Protein AF-A0A9L0IRK6-F1 (afdb_monomer_lite)

Secondary structure (DSSP, 8-state):
-PPP--EEEEEESBTTTBSTT-PPPHHHHHHHHHHHTTSEEEEE-SS-HHHHHHHH-TTHHHH-SEEESGGGTEEEETTEEEEE--HHHHH-HHHHHHHHHHHHHHHHH---S---S-SEEE-SS-EEE-SS-TT--HHHHHHHHHHHHHH-HHHHHHHHHHHHTTTS-EEEEEETTTEEEEEETT-SGGGGGGGTTTTT-SEEEEE-S--S-------PPS-------PPPHHHHHHHHHHHHHHHHTT--HHHHHS---B-HHHHHHHHHTT-----PPP-

Sequence (283 aa):
MAAPGPALCLFDVDGTLTPPRQKITKEMDDFLQKLRQKIKIGVVGGSDFEKVQEQLGNDVVEKYDYVFPENGLVAYKDGKLVCKQSIQGHLGEALIQDLINYCLSYISKIKLPKKRGTFIEFRNGMLNVSPIGRSCSQEERIEFHELDKKENIRQKFVADLQREFAGKGLTFSIGGQISFDVFPEGWDKRYCLRHVEKDGYKTIYFFGDKTMPSFPQPRRPAAAASEKAGASGSQRLSAERDLKAAARLNLPRHFQNTKAALSFQIMQHFFSTNVKKETLPLK

Organism: Equus asinus (NCBI:txid9793)

Foldseek 3Di:
DDDADAEEEEEEQDPFQDDHLAAGDPVSLVLLQVLCVPHAYEYFYLADPVSVCRHDNVCRLCSHQWYAYNLNCFIHGNSDTDHHAFQCNVLPPVVVVVLVVLLVVLLVPDDDPAADAQQWDGDRFWIKGFSRHPPDDPVVLVVQQVVCVVVVSAVVVVVVVCVVCPPSQWDWADDDRTIIIIGGHPSHNNVNVVVCVPVGHPKYWYTDDPPDDPDPDDDDDDDDDDDDDDDDPVLVVVLVVQLVVCVVSVPPVSRSPRSGTDIPVRVCVVVVVVDPPPDDDDD

InterPro domains:
  IPR005002 Phosphomannomutase [PF03332] (28-213)
  IPR005002 Phosphomannomutase [PTHR10466] (1-214)
  IPR005002 Phosphomannomutase [cd02585] (8-213)
  IPR006379 HAD-superfamily hydrolase, subfamily IIB [TIGR01484] (9-209)
  IPR023214 HAD superfamily [G3DSA:3.40.50.1000] (8-211)
  IPR036412 HAD-like superfamily [SSF56784] (8-214)
  IPR043169 Phosphomannomutase, cap domain [G3DSA:3.30.1240.20] (86-187)

Structure (mmCIF, N/CA/C/O backbone):
data_AF-A0A9L0IRK6-F1
#
_entry.id   AF-A0A9L0IRK6-F1
#
loop_
_atom_site.group_PDB
_atom_site.id
_atom_site.type_symbol
_atom_site.label_atom_id
_atom_site.label_alt_id
_atom_site.label_comp_id
_atom_site.label_asym_id
_atom_site.label_entity_id
_atom_site.label_seq_id
_atom_site.pdbx_PDB_ins_code
_atom_site.Cartn_x
_atom_site.Cartn_y
_atom_site.Cartn_z
_atom_site.occupancy
_atom_site.B_iso_or_equiv
_atom_site.auth_seq_id
_atom_site.auth_comp_id
_atom_site.auth_asym_id
_atom_site.auth_atom_id
_atom_site.pdbx_PDB_model_num
ATOM 1 N N . MET A 1 1 ? -32.644 12.130 24.324 1.00 44.62 1 MET A N 1
ATOM 2 C CA . MET A 1 1 ? -31.884 11.743 23.113 1.00 44.62 1 MET A CA 1
ATOM 3 C C . MET A 1 1 ? -31.204 10.416 23.402 1.00 44.62 1 MET A C 1
ATOM 5 O O . MET A 1 1 ? -30.622 10.305 24.472 1.00 44.62 1 MET A O 1
ATOM 9 N N . ALA A 1 2 ? -31.319 9.413 22.528 1.00 44.62 2 ALA A N 1
ATOM 10 C CA . ALA A 1 2 ? -30.627 8.136 22.724 1.00 44.62 2 ALA A CA 1
ATOM 11 C C . ALA A 1 2 ? -29.109 8.366 22.806 1.00 44.62 2 ALA A C 1
ATOM 13 O O . ALA A 1 2 ? -28.577 9.190 22.056 1.00 44.62 2 ALA A O 1
ATOM 14 N N . ALA A 1 3 ? -28.425 7.665 23.714 1.00 52.94 3 ALA A N 1
ATOM 15 C CA . ALA A 1 3 ? -26.970 7.701 23.779 1.00 52.94 3 ALA A CA 1
ATOM 16 C C . ALA A 1 3 ? -26.396 7.325 22.397 1.00 52.94 3 ALA A C 1
ATOM 18 O O . ALA A 1 3 ? -26.904 6.387 21.766 1.00 52.94 3 ALA A O 1
ATOM 19 N N . PRO A 1 4 ? -25.391 8.058 21.882 1.00 62.53 4 PRO A N 1
ATOM 20 C CA . PRO A 1 4 ? -24.734 7.668 20.643 1.00 62.53 4 PRO A CA 1
ATOM 21 C C . PRO A 1 4 ? -24.206 6.237 20.809 1.00 62.53 4 PRO A C 1
ATOM 23 O O . PRO A 1 4 ? -23.626 5.906 21.840 1.00 62.53 4 PRO A O 1
ATOM 26 N N . GLY A 1 5 ? -24.494 5.364 19.839 1.00 75.19 5 GLY A N 1
ATOM 27 C CA . GLY A 1 5 ? -24.075 3.963 19.925 1.00 75.19 5 GLY A CA 1
ATOM 28 C C . GLY A 1 5 ? -22.559 3.789 19.788 1.00 75.19 5 GLY A C 1
ATOM 29 O O . GLY A 1 5 ? -21.852 4.776 19.579 1.00 75.19 5 GLY A O 1
ATOM 30 N N . PRO A 1 6 ? -22.063 2.542 19.880 1.00 88.25 6 PRO A N 1
ATOM 31 C CA . PRO A 1 6 ? -20.634 2.244 19.839 1.00 88.25 6 PRO A CA 1
ATOM 32 C C . PRO A 1 6 ? -19.956 2.872 18.621 1.00 88.25 6 PRO A C 1
ATOM 34 O O . PRO A 1 6 ? -20.504 2.836 17.517 1.00 88.25 6 PRO A O 1
ATOM 37 N N . ALA A 1 7 ? -18.768 3.437 18.816 1.00 89.75 7 ALA A N 1
ATOM 38 C CA . ALA A 1 7 ? -18.012 4.089 17.757 1.00 89.75 7 ALA A CA 1
ATOM 39 C C . ALA A 1 7 ? -16.532 3.689 17.788 1.00 89.75 7 ALA A C 1
ATOM 41 O O . ALA A 1 7 ? -16.022 3.233 18.815 1.00 89.75 7 ALA A O 1
ATOM 42 N N . LEU A 1 8 ? -15.868 3.873 16.650 1.00 91.62 8 LEU A N 1
ATOM 43 C CA . LEU A 1 8 ? -14.453 3.583 16.429 1.00 91.62 8 LEU A CA 1
ATOM 44 C C . LEU A 1 8 ? -13.784 4.790 15.767 1.00 91.62 8 LEU A C 1
ATOM 46 O O . LEU A 1 8 ? -14.335 5.357 14.825 1.00 91.62 8 LEU A O 1
ATOM 50 N N . CYS A 1 9 ? -12.588 5.153 16.222 1.00 92.94 9 CYS A N 1
ATOM 51 C CA . CYS A 1 9 ? -11.716 6.097 15.525 1.00 92.94 9 CYS A CA 1
ATOM 52 C C . CYS A 1 9 ? -10.553 5.351 14.866 1.00 92.94 9 CYS A C 1
ATOM 54 O O . CYS A 1 9 ? -9.760 4.720 15.557 1.00 92.94 9 CYS A O 1
ATOM 56 N N . LEU A 1 10 ? -10.435 5.454 13.545 1.00 95.44 10 LEU A N 1
ATOM 57 C CA . LEU A 1 10 ? -9.298 4.977 12.767 1.00 95.44 10 LEU A CA 1
ATOM 58 C C . LEU A 1 10 ? -8.401 6.150 12.377 1.00 95.44 10 LEU A C 1
ATOM 60 O O . LEU A 1 10 ? -8.879 7.162 11.864 1.00 95.44 10 LEU A O 1
ATOM 64 N N . PHE A 1 11 ? -7.102 5.999 12.595 1.00 93.94 11 PHE A N 1
ATOM 65 C CA . PHE A 1 11 ? -6.103 7.016 12.291 1.00 93.94 11 PHE A CA 1
ATOM 66 C C . PHE A 1 11 ? -5.127 6.497 11.239 1.00 93.94 11 PHE A C 1
ATOM 68 O O . PHE A 1 11 ? -4.606 5.388 11.358 1.00 93.94 11 PHE A O 1
ATOM 75 N N . ASP A 1 12 ? -4.855 7.308 10.223 1.00 90.25 12 ASP A N 1
ATOM 76 C CA . ASP A 1 12 ? -3.638 7.155 9.432 1.00 90.25 12 ASP A CA 1
ATOM 77 C C . ASP A 1 12 ? -2.402 7.385 10.316 1.00 90.25 12 ASP A C 1
ATOM 79 O O . ASP A 1 12 ? -2.497 8.049 11.347 1.00 90.25 12 ASP A O 1
ATOM 83 N N . VAL A 1 13 ? -1.243 6.849 9.935 1.00 89.50 13 VAL A N 1
ATOM 84 C CA . VAL A 1 13 ? -0.022 6.946 10.756 1.00 89.50 13 VAL A CA 1
ATOM 85 C C . VAL A 1 13 ? 0.803 8.169 10.353 1.00 89.50 13 VAL A C 1
ATOM 87 O O . VAL A 1 13 ? 0.785 9.196 11.039 1.00 89.50 13 VAL A O 1
ATOM 90 N N . ASP A 1 14 ? 1.488 8.074 9.212 1.00 83.62 14 ASP A N 1
ATOM 91 C CA . ASP A 1 14 ? 2.352 9.124 8.672 1.00 83.62 14 ASP A CA 1
ATOM 92 C C . ASP A 1 14 ? 1.561 10.397 8.352 1.00 83.62 14 ASP A C 1
ATOM 94 O O . ASP A 1 14 ? 0.515 10.356 7.710 1.00 83.62 14 ASP A O 1
ATOM 98 N N . GLY A 1 15 ? 2.072 11.549 8.784 1.00 79.56 15 GLY A N 1
ATOM 99 C CA . GLY A 1 15 ? 1.457 12.859 8.551 1.00 79.56 15 GLY A CA 1
ATOM 100 C C . GLY A 1 15 ? 0.210 13.137 9.396 1.00 79.56 15 GLY A C 1
ATOM 101 O O . GLY A 1 15 ? -0.267 14.270 9.412 1.00 79.56 15 GLY A O 1
ATOM 102 N N . THR A 1 16 ? -0.304 12.136 10.118 1.00 85.62 16 THR A N 1
ATOM 103 C CA . THR A 1 16 ? -1.526 12.247 10.926 1.00 85.62 16 THR A CA 1
ATOM 104 C C . THR A 1 16 ? -1.232 12.112 12.414 1.00 85.62 16 THR A C 1
ATOM 106 O O . THR A 1 16 ? -1.510 13.043 13.171 1.00 85.62 16 THR A O 1
ATOM 109 N N . LEU A 1 17 ? -0.650 10.985 12.839 1.00 86.38 17 LEU A N 1
ATOM 110 C CA . LEU A 1 17 ? -0.202 10.778 14.222 1.00 86.38 17 LEU A CA 1
ATOM 111 C C . LEU A 1 17 ? 1.251 11.206 14.429 1.00 86.38 17 LEU A C 1
ATOM 113 O O . LEU A 1 17 ? 1.624 11.628 15.524 1.00 86.38 17 LEU A O 1
ATOM 117 N N . THR A 1 18 ? 2.071 11.093 13.386 1.00 82.62 18 THR A N 1
ATOM 118 C CA . THR A 1 18 ? 3.502 11.398 13.427 1.00 82.62 18 THR A CA 1
ATOM 119 C C . THR A 1 18 ? 3.900 12.287 12.250 1.00 82.62 18 THR A C 1
ATOM 121 O O . THR A 1 18 ? 3.260 12.246 11.195 1.00 82.62 18 THR A O 1
ATOM 124 N N . PRO A 1 19 ? 4.972 13.091 12.364 1.00 82.38 19 PRO A N 1
ATOM 125 C CA . PRO A 1 19 ? 5.633 13.616 11.178 1.00 82.38 19 PRO A CA 1
ATOM 126 C C . PRO A 1 19 ? 6.096 12.452 10.280 1.00 82.38 19 PRO A C 1
ATOM 128 O O . PRO A 1 19 ? 6.455 11.396 10.809 1.00 82.38 19 PRO A O 1
ATOM 131 N N . PRO A 1 20 ? 6.136 12.619 8.944 1.00 76.62 20 PRO A N 1
ATOM 132 C CA . PRO A 1 20 ? 6.492 11.535 8.033 1.00 76.62 20 PRO A CA 1
ATOM 133 C C . PRO A 1 20 ? 7.795 10.827 8.428 1.00 76.62 20 PRO A C 1
ATOM 135 O O . PRO A 1 20 ? 8.844 11.468 8.528 1.00 76.62 20 PRO A O 1
ATOM 138 N N . ARG A 1 21 ? 7.726 9.502 8.614 1.00 74.19 21 ARG A N 1
ATOM 139 C CA . ARG A 1 21 ? 8.838 8.617 9.018 1.00 74.19 21 ARG A CA 1
ATOM 140 C C . ARG A 1 21 ? 9.482 8.953 10.367 1.00 74.19 21 ARG A C 1
ATOM 142 O O . ARG A 1 21 ? 10.633 8.594 10.601 1.00 74.19 21 ARG A O 1
ATOM 149 N N . GLN A 1 22 ? 8.771 9.650 11.247 1.00 84.31 22 GLN A N 1
ATOM 150 C CA . GLN A 1 22 ? 9.231 9.928 12.607 1.00 84.31 22 GLN A CA 1
ATOM 151 C C . GLN A 1 22 ? 8.383 9.191 13.641 1.00 84.31 22 GLN A C 1
ATOM 153 O O . GLN A 1 22 ? 7.291 8.695 13.346 1.00 84.31 22 GLN A O 1
ATOM 158 N N . LYS A 1 23 ? 8.917 9.126 14.863 1.00 92.25 23 LYS A N 1
ATOM 159 C CA . LYS A 1 23 ? 8.252 8.536 16.022 1.00 92.25 23 LYS A CA 1
ATOM 160 C C . LYS A 1 23 ? 7.174 9.469 16.574 1.00 92.25 23 LYS A C 1
ATOM 162 O O . LYS A 1 23 ? 7.310 10.692 16.527 1.00 92.25 23 LYS A O 1
ATOM 167 N N . ILE A 1 24 ? 6.115 8.882 17.117 1.00 93.44 24 ILE A N 1
ATOM 168 C CA . ILE A 1 24 ? 5.051 9.580 17.832 1.00 93.44 24 ILE A CA 1
ATOM 169 C C . ILE A 1 24 ? 5.615 10.335 19.035 1.00 93.44 24 ILE A C 1
ATOM 171 O O . ILE A 1 24 ? 6.511 9.861 19.739 1.00 93.44 24 ILE A O 1
ATOM 175 N N . THR A 1 25 ? 5.089 11.534 19.275 1.00 91.31 25 THR A N 1
ATOM 176 C CA . THR A 1 25 ? 5.444 12.313 20.460 1.00 91.31 25 THR A CA 1
ATOM 177 C C . THR A 1 25 ? 4.738 11.749 21.690 1.00 91.31 25 THR A C 1
ATOM 179 O O . THR A 1 25 ? 3.628 11.223 21.600 1.00 91.31 25 THR A O 1
ATOM 182 N N . LYS A 1 26 ? 5.350 11.908 22.869 1.00 92.88 26 LYS A N 1
ATOM 183 C CA . LYS A 1 26 ? 4.735 11.477 24.133 1.00 92.88 26 LYS A CA 1
ATOM 184 C C . LYS A 1 26 ? 3.367 12.133 24.358 1.00 92.88 26 LYS A C 1
ATOM 186 O O . LYS A 1 26 ? 2.439 11.477 24.807 1.00 92.88 26 LYS A O 1
ATOM 191 N N . GLU A 1 27 ? 3.234 13.412 24.012 1.00 90.75 27 GLU A N 1
ATOM 192 C CA . GLU A 1 27 ? 1.973 14.149 24.132 1.00 90.75 27 GLU A CA 1
ATOM 193 C C . GLU A 1 27 ? 0.851 13.519 23.292 1.00 90.75 27 GLU A C 1
ATOM 195 O O . GLU A 1 27 ? -0.264 13.349 23.785 1.00 90.75 27 GLU A O 1
ATOM 200 N N . MET A 1 28 ? 1.148 13.138 22.043 1.00 89.44 28 MET A N 1
ATOM 201 C CA . MET A 1 28 ? 0.176 12.495 21.159 1.00 89.44 28 MET A CA 1
ATOM 202 C C . MET A 1 28 ? -0.190 11.089 21.651 1.00 89.44 28 MET A C 1
ATOM 204 O O . MET A 1 28 ? -1.367 10.732 21.665 1.00 89.44 28 MET A O 1
ATOM 208 N N . ASP A 1 29 ? 0.796 10.310 22.098 1.00 92.06 29 ASP A N 1
ATOM 209 C CA . ASP A 1 29 ? 0.571 8.975 22.662 1.00 92.06 29 ASP A CA 1
ATOM 210 C C . ASP A 1 29 ? -0.310 9.041 23.923 1.00 92.06 29 ASP A C 1
ATOM 212 O O . ASP A 1 29 ? -1.364 8.405 23.979 1.00 92.06 29 ASP A O 1
ATOM 216 N N . ASP A 1 30 ? 0.041 9.905 24.886 1.00 90.75 30 ASP A N 1
ATOM 217 C CA . ASP A 1 30 ? -0.741 10.141 26.108 1.00 90.75 30 ASP A CA 1
ATOM 218 C C . ASP A 1 30 ? -2.184 10.571 25.776 1.00 90.75 30 ASP A C 1
ATOM 220 O O . ASP A 1 30 ? -3.140 10.186 26.458 1.00 90.75 30 ASP A O 1
ATOM 224 N N . PHE A 1 31 ? -2.357 11.388 24.731 1.00 90.81 31 PHE A N 1
ATOM 225 C CA . PHE A 1 31 ? -3.669 11.818 24.263 1.00 90.81 31 PHE A CA 1
ATOM 226 C C . PHE A 1 31 ? -4.501 10.647 23.721 1.00 90.81 31 PHE A C 1
ATOM 228 O O . PHE A 1 31 ? -5.655 10.477 24.125 1.00 90.81 31 PHE A O 1
ATOM 235 N N . LEU A 1 32 ? -3.927 9.822 22.841 1.00 91.38 32 LEU A N 1
ATOM 236 C CA . LEU A 1 32 ? -4.615 8.669 22.255 1.00 91.38 32 LEU A CA 1
ATOM 237 C C . LEU A 1 32 ? -4.992 7.639 23.324 1.00 91.38 32 LEU A C 1
ATOM 239 O O . LEU A 1 32 ? -6.116 7.139 23.311 1.00 91.38 32 LEU A O 1
ATOM 243 N N . GLN A 1 33 ? -4.126 7.399 24.314 1.00 95.81 33 GLN A N 1
ATOM 244 C CA . GLN A 1 33 ? -4.451 6.507 25.432 1.00 95.81 33 GLN A CA 1
ATOM 245 C C . GLN A 1 33 ? -5.605 7.042 26.292 1.00 95.81 33 GLN A C 1
ATOM 247 O O . GLN A 1 33 ? -6.472 6.274 26.712 1.00 95.81 33 GLN A O 1
ATOM 252 N N . LYS A 1 34 ? -5.691 8.362 26.507 1.00 89.94 34 LYS A N 1
ATOM 253 C CA . LYS A 1 34 ? -6.853 8.987 27.169 1.00 89.94 34 LYS A CA 1
ATOM 254 C C . LYS A 1 34 ? -8.123 8.897 26.321 1.00 89.94 34 LYS A C 1
ATOM 256 O O . LYS A 1 34 ? -9.206 8.705 26.874 1.00 89.94 34 LYS A O 1
ATOM 261 N N . LEU A 1 35 ? -8.010 9.037 24.999 1.00 88.38 35 LEU A N 1
ATOM 262 C CA . LEU A 1 35 ? -9.133 8.892 24.070 1.00 88.38 35 LEU A CA 1
ATOM 263 C C . LEU A 1 35 ? -9.679 7.458 24.081 1.00 88.38 35 LEU A C 1
ATOM 265 O O . LEU A 1 35 ? -10.897 7.275 24.145 1.00 88.38 35 LEU A O 1
ATOM 269 N N . ARG A 1 36 ? -8.789 6.459 24.114 1.00 93.44 36 ARG A N 1
ATOM 270 C CA . ARG A 1 36 ? -9.131 5.030 24.149 1.00 93.44 36 ARG A CA 1
ATOM 271 C C . ARG A 1 36 ? -10.051 4.639 25.308 1.00 93.44 36 ARG A C 1
ATOM 273 O O . ARG A 1 36 ? -10.887 3.756 25.160 1.00 93.44 36 ARG A O 1
ATOM 280 N N . GLN A 1 37 ? -9.960 5.341 26.440 1.00 92.06 37 GLN A N 1
ATOM 281 C CA . GLN A 1 37 ? -10.843 5.123 27.596 1.00 92.06 37 GLN A CA 1
ATOM 282 C C . GLN A 1 37 ? -12.315 5.481 27.323 1.00 92.06 37 GLN A C 1
ATOM 284 O O . GLN A 1 37 ? -13.197 5.108 28.092 1.00 92.06 37 GLN A O 1
ATOM 289 N N . LYS A 1 38 ? -12.595 6.236 26.253 1.00 88.94 38 LYS A N 1
ATOM 290 C CA . LYS A 1 38 ? -13.943 6.708 25.894 1.00 88.94 38 LYS A CA 1
ATOM 291 C C . LYS A 1 38 ? -14.472 6.085 24.607 1.00 88.94 38 LYS A C 1
ATOM 293 O O . LYS A 1 38 ? -15.683 5.963 24.443 1.00 88.94 38 LYS A O 1
ATOM 298 N N . ILE A 1 39 ? -13.583 5.756 23.674 1.00 91.38 39 ILE A N 1
ATOM 299 C CA . ILE A 1 39 ? -13.921 5.240 22.349 1.00 91.38 39 ILE A CA 1
ATOM 300 C C . ILE A 1 39 ? -12.835 4.272 21.892 1.00 91.38 39 ILE A C 1
ATOM 302 O O . ILE A 1 39 ? -11.661 4.497 22.166 1.00 91.38 39 ILE A O 1
ATOM 306 N N . LYS A 1 40 ? -13.212 3.211 21.174 1.00 94.81 40 LYS A N 1
ATOM 307 C CA . LYS A 1 40 ? -12.231 2.302 20.576 1.00 94.81 40 LYS A CA 1
ATOM 308 C C . LYS A 1 40 ? -11.396 3.057 19.541 1.00 94.81 40 LYS A C 1
ATOM 310 O O . LYS A 1 40 ? -11.932 3.881 18.793 1.00 94.81 40 LYS A O 1
ATOM 315 N N . ILE A 1 41 ? -10.099 2.776 19.495 1.00 96.00 41 ILE A N 1
ATOM 316 C CA . ILE A 1 41 ? -9.171 3.405 18.554 1.00 96.00 41 ILE A CA 1
ATOM 317 C C . ILE A 1 41 ? -8.399 2.357 17.762 1.00 96.00 41 ILE A C 1
ATOM 319 O O . ILE A 1 41 ? -8.067 1.287 18.268 1.00 96.00 41 ILE A O 1
ATOM 323 N N . GLY A 1 42 ? -8.077 2.683 16.518 1.00 97.62 42 GLY A N 1
ATOM 324 C CA . GLY A 1 42 ? -7.219 1.863 15.685 1.00 97.62 42 GLY A CA 1
ATOM 325 C C . GLY A 1 42 ? -6.372 2.685 14.733 1.00 97.62 42 GLY A C 1
ATOM 326 O O . GLY A 1 42 ? -6.663 3.851 14.471 1.00 97.62 42 GLY A O 1
ATOM 327 N N . VAL A 1 43 ? -5.325 2.067 14.207 1.00 97.31 43 VAL A N 1
ATOM 328 C CA . VAL A 1 43 ? -4.424 2.689 13.231 1.00 97.31 43 VAL A CA 1
ATOM 329 C C . VAL A 1 43 ? -4.415 1.904 11.932 1.00 97.31 43 VAL A C 1
ATOM 331 O O . VAL A 1 43 ? -4.525 0.679 11.945 1.00 97.31 43 VAL A O 1
ATOM 334 N N . VAL A 1 44 ? -4.273 2.601 10.809 1.00 96.12 44 VAL A N 1
ATOM 335 C CA . VAL A 1 44 ? -4.136 2.001 9.479 1.00 96.12 44 VAL A CA 1
ATOM 336 C C . VAL A 1 44 ? -3.051 2.720 8.691 1.00 96.12 44 VAL A C 1
ATOM 338 O O . VAL A 1 44 ? -3.020 3.943 8.638 1.00 96.12 44 VAL A O 1
ATOM 341 N N . GLY A 1 45 ? -2.158 1.971 8.051 1.00 91.44 45 GLY A N 1
ATOM 342 C CA . GLY A 1 45 ? -1.059 2.545 7.276 1.00 91.44 45 GLY A CA 1
ATOM 343 C C . GLY A 1 45 ? -0.641 1.635 6.132 1.00 91.44 45 GLY A C 1
ATOM 344 O O . GLY A 1 45 ? -0.836 0.428 6.195 1.00 91.44 45 GLY A O 1
ATOM 345 N N . GLY A 1 46 ? -0.057 2.209 5.080 1.00 88.88 46 GLY A N 1
ATOM 346 C CA . GLY A 1 46 ? 0.470 1.432 3.949 1.00 88.88 46 GLY A CA 1
ATOM 347 C C . GLY 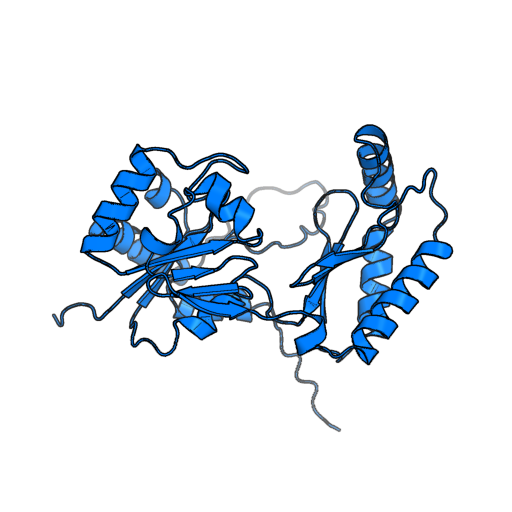A 1 46 ? 1.830 0.777 4.219 1.00 88.88 46 GLY A C 1
ATOM 348 O O . GLY A 1 46 ? 2.302 -0.005 3.399 1.00 88.88 46 GLY A O 1
ATOM 349 N N . SER A 1 47 ? 2.469 1.118 5.338 1.00 87.50 47 SER A N 1
ATOM 350 C CA . SER A 1 47 ? 3.751 0.562 5.773 1.00 87.50 47 SER A CA 1
ATOM 351 C C . SER A 1 47 ? 3.591 -0.845 6.360 1.00 87.50 47 SER A C 1
ATOM 353 O O . SER A 1 47 ? 2.503 -1.218 6.800 1.00 87.50 47 SER A O 1
ATOM 355 N N . ASP A 1 48 ? 4.686 -1.606 6.374 1.00 90.38 48 ASP A N 1
ATOM 356 C CA . ASP A 1 48 ? 4.795 -2.875 7.103 1.00 90.38 48 ASP A CA 1
ATOM 357 C C . ASP A 1 48 ? 4.676 -2.669 8.627 1.00 90.38 48 ASP A C 1
ATOM 359 O O . ASP A 1 48 ? 4.660 -1.540 9.132 1.00 90.38 48 ASP A O 1
ATOM 363 N N . PHE A 1 49 ? 4.515 -3.769 9.366 1.00 93.44 49 PHE A N 1
ATOM 364 C CA . PHE A 1 49 ? 4.280 -3.723 10.809 1.00 93.44 49 PHE A CA 1
ATOM 365 C C . PHE A 1 49 ? 5.491 -3.178 11.569 1.00 93.44 49 PHE A C 1
ATOM 367 O O . PHE A 1 49 ? 5.318 -2.385 12.492 1.00 93.44 49 PHE A O 1
ATOM 374 N N . GLU A 1 50 ? 6.702 -3.532 11.143 1.00 92.69 50 GLU A N 1
ATOM 375 C CA . GLU A 1 50 ? 7.954 -3.076 11.740 1.00 92.69 50 GLU A CA 1
ATOM 376 C C . GLU A 1 50 ? 8.061 -1.547 11.694 1.00 92.69 50 GLU A C 1
ATOM 378 O O . GLU A 1 50 ? 8.325 -0.917 12.716 1.00 92.69 50 GLU A O 1
ATOM 383 N N . LYS A 1 51 ? 7.743 -0.913 10.558 1.00 90.00 51 LYS A N 1
ATOM 384 C CA . LYS A 1 51 ? 7.688 0.557 10.481 1.00 90.00 51 LYS A CA 1
ATOM 385 C C . LYS A 1 51 ? 6.608 1.146 11.372 1.00 90.00 51 LYS A C 1
ATOM 387 O O . LYS A 1 51 ? 6.824 2.179 11.998 1.00 90.00 51 LYS A O 1
ATOM 392 N N . VAL A 1 52 ? 5.439 0.510 11.456 1.00 93.94 52 VAL A N 1
ATOM 393 C CA . VAL A 1 52 ? 4.395 0.963 12.385 1.00 93.94 52 VAL A CA 1
ATOM 394 C C . VAL A 1 52 ? 4.904 0.904 13.834 1.00 93.94 52 VAL A C 1
ATOM 396 O O . VAL A 1 52 ? 4.644 1.836 14.595 1.00 93.94 52 VAL A O 1
ATOM 399 N N . GLN A 1 53 ? 5.686 -0.116 14.206 1.00 95.38 53 GLN A N 1
ATOM 400 C CA . GLN A 1 53 ? 6.328 -0.213 15.523 1.00 95.38 53 GLN A CA 1
ATOM 401 C C . GLN A 1 53 ? 7.409 0.853 15.738 1.00 95.38 53 GLN A C 1
ATOM 403 O O . GLN A 1 53 ? 7.447 1.478 16.798 1.00 95.38 53 GLN A O 1
ATOM 408 N N . GLU A 1 54 ? 8.251 1.129 14.739 1.00 93.31 54 GLU A N 1
ATOM 409 C CA . GLU A 1 54 ? 9.239 2.216 14.806 1.00 93.31 54 GLU A CA 1
ATOM 410 C C . GLU A 1 54 ? 8.567 3.565 15.106 1.00 93.31 54 GLU A C 1
ATOM 412 O O . GLU A 1 54 ? 9.070 4.366 15.903 1.00 93.31 54 GLU A O 1
ATOM 417 N N . GLN A 1 55 ? 7.400 3.800 14.500 1.00 91.75 55 GLN A N 1
ATOM 418 C CA . GLN A 1 55 ? 6.669 5.052 14.636 1.00 91.75 55 GLN A CA 1
ATOM 419 C C . GLN A 1 55 ? 5.834 5.138 15.912 1.00 91.75 55 GLN A C 1
ATOM 421 O O . GLN A 1 55 ? 5.827 6.185 16.555 1.00 91.75 55 GLN A O 1
ATOM 426 N N . LEU A 1 56 ? 5.119 4.078 16.288 1.00 95.38 56 LEU A N 1
ATOM 427 C CA . LEU A 1 56 ? 4.123 4.114 17.368 1.00 95.38 56 LEU A CA 1
ATOM 428 C C . LEU A 1 56 ? 4.570 3.399 18.653 1.00 95.38 56 LEU A C 1
ATOM 430 O O . LEU A 1 56 ? 3.904 3.512 19.683 1.00 95.38 56 LEU A O 1
ATOM 434 N N . GLY A 1 57 ? 5.720 2.727 18.617 1.00 95.44 57 GLY A N 1
ATOM 435 C CA . GLY A 1 57 ? 6.250 1.905 19.702 1.00 95.44 57 GLY A CA 1
ATOM 436 C C . GLY A 1 57 ? 6.099 0.407 19.433 1.00 95.44 57 GLY A C 1
ATOM 437 O O . GLY A 1 57 ? 5.175 -0.038 18.755 1.00 95.44 57 GLY A O 1
ATOM 438 N N . ASN A 1 58 ? 7.008 -0.393 19.995 1.00 95.81 58 ASN A N 1
ATOM 439 C CA . ASN A 1 58 ? 7.004 -1.852 19.830 1.00 95.81 58 ASN A CA 1
ATOM 440 C C . ASN A 1 58 ? 5.748 -2.512 20.425 1.00 95.81 58 ASN A C 1
ATOM 442 O O . ASN A 1 58 ? 5.327 -3.566 19.954 1.00 95.81 58 ASN A O 1
ATOM 446 N N . ASP A 1 59 ? 5.136 -1.855 21.409 1.00 96.25 59 ASP A N 1
ATOM 447 C CA . ASP A 1 59 ? 3.900 -2.202 22.110 1.00 96.25 59 ASP A CA 1
ATOM 448 C C . ASP A 1 59 ? 2.630 -1.689 21.397 1.00 96.25 59 ASP A C 1
ATOM 450 O O . ASP A 1 59 ? 1.547 -1.648 21.979 1.00 96.25 59 ASP A O 1
ATOM 454 N N . VAL A 1 60 ? 2.716 -1.306 20.114 1.00 96.94 60 VAL A N 1
ATOM 455 C CA . VAL A 1 60 ? 1.585 -0.746 19.346 1.00 96.94 60 VAL A CA 1
ATOM 456 C C . VAL A 1 60 ? 0.320 -1.614 19.397 1.00 96.94 60 VAL A C 1
ATOM 458 O O . VAL A 1 60 ? -0.784 -1.089 19.510 1.00 96.94 60 VAL A O 1
ATOM 461 N N . VAL A 1 61 ? 0.445 -2.942 19.377 1.00 97.00 61 VAL A N 1
ATOM 462 C CA . VAL A 1 61 ? -0.713 -3.857 19.424 1.00 97.00 61 VAL A CA 1
ATOM 463 C C . VAL A 1 61 ? -1.416 -3.876 20.782 1.00 97.00 61 VAL A C 1
ATOM 465 O O . VAL A 1 61 ? -2.570 -4.286 20.867 1.00 97.00 61 VAL A O 1
ATOM 468 N N . GLU A 1 62 ? -0.743 -3.410 21.833 1.00 97.44 62 GLU A N 1
ATOM 469 C CA . GLU A 1 62 ? -1.312 -3.245 23.170 1.00 97.44 62 GLU A CA 1
ATOM 470 C C . GLU A 1 62 ? -1.951 -1.866 23.328 1.00 97.44 62 GLU A C 1
ATOM 472 O O . GLU A 1 62 ? -2.930 -1.729 24.059 1.00 97.44 62 GLU A O 1
ATOM 477 N N . LYS A 1 63 ? -1.432 -0.853 22.621 1.00 96.75 63 LYS A N 1
ATOM 478 C CA . LYS A 1 63 ? -1.863 0.553 22.685 1.00 96.75 63 LYS A CA 1
ATOM 479 C C . LYS A 1 63 ? -3.138 0.875 21.915 1.00 96.75 63 LYS A C 1
ATOM 481 O O . LYS A 1 63 ? -3.829 1.829 22.279 1.00 96.75 63 LYS A O 1
ATOM 486 N N . TYR A 1 64 ? -3.450 0.109 20.876 1.00 97.75 64 TYR A N 1
ATOM 487 C CA . TYR A 1 64 ? -4.613 0.321 20.016 1.00 97.75 64 TYR A CA 1
ATOM 488 C C . TYR A 1 64 ? -5.485 -0.931 19.988 1.00 97.75 64 TYR A C 1
ATOM 490 O O . TYR A 1 64 ? -4.993 -2.049 20.098 1.00 97.75 64 TYR A O 1
ATOM 498 N N . ASP A 1 65 ? -6.796 -0.751 19.837 1.00 98.00 65 ASP A N 1
ATOM 499 C CA . ASP A 1 65 ? -7.726 -1.880 19.747 1.00 98.00 65 ASP A CA 1
ATOM 500 C C . ASP A 1 65 ? -7.624 -2.585 18.391 1.00 98.00 65 ASP A C 1
ATOM 502 O O . ASP A 1 65 ? -7.824 -3.796 18.315 1.00 98.00 65 ASP A O 1
ATOM 506 N N . TYR A 1 66 ? -7.259 -1.834 17.345 1.00 98.31 66 TYR A N 1
ATOM 507 C CA . TYR A 1 66 ? -6.969 -2.351 16.011 1.00 98.31 66 TYR A CA 1
ATOM 508 C C . TYR A 1 66 ? -5.659 -1.782 15.463 1.00 98.31 66 TYR A C 1
ATOM 510 O O . TYR A 1 66 ? -5.414 -0.577 15.542 1.00 98.31 66 TYR A O 1
ATOM 518 N N . VAL A 1 67 ? -4.841 -2.628 14.838 1.00 98.25 67 VAL A N 1
ATOM 519 C CA . VAL A 1 67 ? -3.628 -2.204 14.123 1.00 98.25 67 VAL A CA 1
ATOM 520 C C . VAL A 1 67 ? -3.648 -2.834 12.737 1.00 98.25 67 VAL A C 1
ATOM 522 O O . VAL A 1 67 ? -3.640 -4.059 12.608 1.00 98.25 67 VAL A O 1
ATOM 525 N N . PHE A 1 68 ? -3.677 -1.997 11.701 1.00 97.56 68 PHE A N 1
ATOM 526 C CA . PHE A 1 68 ? -3.808 -2.399 10.300 1.00 97.56 68 PHE A CA 1
ATOM 527 C C . PHE A 1 68 ? -2.608 -1.942 9.451 1.00 97.56 68 PHE A C 1
ATOM 529 O O . PHE A 1 68 ? -2.730 -0.985 8.675 1.00 97.56 68 PHE A O 1
ATOM 536 N N . PRO A 1 69 ? -1.438 -2.597 9.572 1.00 94.88 69 PRO A N 1
ATOM 537 C CA . PRO A 1 69 ? -0.342 -2.417 8.627 1.00 94.88 69 PRO A CA 1
ATOM 538 C C . PRO A 1 69 ? -0.743 -2.897 7.233 1.00 94.88 69 PRO A C 1
ATOM 540 O O . PRO A 1 69 ? -1.685 -3.679 7.067 1.00 94.88 69 PRO A O 1
ATOM 543 N N . GLU A 1 70 ? -0.014 -2.439 6.221 1.00 93.19 70 GLU A N 1
ATOM 544 C CA . GLU A 1 70 ? -0.257 -2.786 4.820 1.00 93.19 70 GLU A CA 1
ATOM 545 C C . GLU A 1 70 ? -1.739 -2.623 4.422 1.00 93.19 70 GLU A C 1
ATOM 547 O O . GLU A 1 70 ? -2.356 -3.517 3.848 1.00 93.19 70 GLU A O 1
ATOM 552 N N . ASN A 1 71 ? -2.347 -1.494 4.796 1.00 93.69 71 ASN A N 1
ATOM 553 C CA . ASN A 1 71 ? -3.760 -1.157 4.582 1.00 93.69 71 ASN A CA 1
ATOM 554 C C . ASN A 1 71 ? -4.777 -2.121 5.235 1.00 93.69 71 ASN A C 1
ATOM 556 O O . ASN A 1 71 ? -5.967 -2.077 4.918 1.00 93.69 71 ASN A O 1
ATOM 560 N N . GLY A 1 72 ? -4.338 -2.969 6.167 1.00 95.25 72 GLY A N 1
ATOM 561 C CA . GLY A 1 72 ? -5.156 -4.006 6.796 1.00 95.25 72 GLY A CA 1
ATOM 562 C C . GLY A 1 72 ? -5.015 -5.387 6.164 1.00 95.25 72 GLY A C 1
ATOM 563 O O . GLY A 1 72 ? -5.783 -6.285 6.511 1.00 95.25 72 GLY A O 1
ATOM 564 N N . LEU A 1 73 ? -4.061 -5.586 5.249 1.00 94.50 73 LEU A N 1
ATOM 565 C CA . LEU A 1 73 ? -3.678 -6.929 4.799 1.00 94.50 73 LEU A CA 1
ATOM 566 C C . LEU A 1 73 ? -3.047 -7.733 5.929 1.00 94.50 73 LEU A C 1
ATOM 568 O O . LEU A 1 73 ? -3.241 -8.944 5.997 1.00 94.50 73 LEU A O 1
ATOM 572 N N . VAL A 1 74 ? -2.356 -7.043 6.834 1.00 95.19 74 VAL A N 1
ATOM 573 C CA . VAL A 1 74 ? -2.062 -7.530 8.176 1.00 95.19 74 VAL A CA 1
ATOM 574 C C . VAL A 1 74 ? -3.030 -6.841 9.130 1.00 95.19 74 VAL A C 1
ATOM 576 O O . VAL A 1 74 ? -3.233 -5.630 9.055 1.00 95.19 74 VAL A O 1
ATOM 579 N N . ALA A 1 75 ? -3.660 -7.604 10.016 1.00 96.94 75 ALA A N 1
ATOM 580 C CA . ALA A 1 75 ? -4.634 -7.070 10.954 1.00 96.94 75 ALA A CA 1
ATOM 581 C C . ALA A 1 75 ? -4.418 -7.643 12.345 1.00 96.94 75 ALA A C 1
ATOM 583 O O . ALA A 1 75 ? -4.451 -8.861 12.524 1.00 96.94 75 ALA A O 1
ATOM 584 N N . TYR A 1 76 ? -4.262 -6.757 13.323 1.00 97.94 76 TYR A N 1
ATOM 585 C CA . TYR A 1 76 ? -4.296 -7.090 14.738 1.00 97.94 76 TYR A CA 1
ATOM 586 C C . TYR A 1 76 ? -5.552 -6.514 15.380 1.00 97.94 76 TYR A C 1
ATOM 588 O O . TYR A 1 76 ? -5.956 -5.393 15.062 1.00 97.94 76 TYR A O 1
ATOM 596 N N . LYS A 1 77 ? -6.132 -7.274 16.306 1.00 97.62 77 LYS A N 1
ATOM 597 C CA . LYS A 1 77 ? -7.263 -6.871 17.140 1.00 97.62 77 LYS A CA 1
ATOM 598 C C . LYS A 1 77 ? -7.024 -7.347 18.563 1.00 97.62 77 LYS A C 1
ATOM 600 O O . LYS A 1 77 ? -6.692 -8.516 18.761 1.00 97.62 77 LYS A O 1
ATOM 605 N N . ASP A 1 78 ? -7.182 -6.448 19.530 1.00 95.75 78 ASP A N 1
ATOM 606 C CA . ASP A 1 78 ? -6.996 -6.734 20.960 1.00 95.75 78 ASP A CA 1
ATOM 607 C C . ASP A 1 78 ? -5.671 -7.486 21.241 1.00 95.75 78 ASP A C 1
ATOM 609 O O . ASP A 1 78 ? -5.638 -8.525 21.905 1.00 95.75 78 ASP A O 1
ATOM 613 N N . GLY A 1 79 ? -4.571 -7.000 20.652 1.00 95.31 79 GLY A N 1
ATOM 614 C CA . GLY A 1 79 ? -3.231 -7.583 20.792 1.00 95.31 79 GLY A CA 1
ATOM 615 C C . GLY A 1 79 ? -2.952 -8.839 19.956 1.00 95.31 79 GLY A C 1
ATOM 616 O O . GLY A 1 79 ? -1.813 -9.299 19.914 1.00 95.31 79 GLY A O 1
ATOM 617 N N . LYS A 1 80 ? -3.948 -9.411 19.269 1.00 96.88 80 LYS A N 1
ATOM 618 C CA . LYS A 1 80 ? -3.817 -10.689 18.547 1.00 96.88 80 LYS A CA 1
ATOM 619 C C . LYS A 1 80 ? -3.819 -10.497 17.039 1.00 96.88 80 LYS A C 1
ATOM 621 O O . LYS A 1 80 ? -4.603 -9.711 16.516 1.00 96.88 80 LYS A O 1
ATOM 626 N N . LEU A 1 81 ? -2.986 -11.264 16.336 1.00 96.50 81 LEU A N 1
ATOM 627 C CA . LEU A 1 81 ? -3.019 -11.339 14.876 1.00 96.50 81 LEU A CA 1
ATOM 628 C C . LEU A 1 81 ? -4.321 -12.020 14.427 1.00 96.50 81 LEU A C 1
ATOM 630 O O . LEU A 1 81 ? -4.581 -13.166 14.783 1.00 96.50 81 LEU A O 1
ATOM 634 N N . VAL A 1 82 ? -5.125 -11.310 13.640 1.00 94.25 82 VAL A N 1
ATOM 635 C CA . VAL A 1 82 ? -6.414 -11.778 13.106 1.00 94.25 82 VAL A CA 1
ATOM 636 C C . VAL A 1 82 ? -6.265 -12.276 11.677 1.00 94.25 82 VAL A C 1
ATOM 638 O O . VAL A 1 82 ? -6.859 -13.281 11.298 1.00 94.25 82 VAL A O 1
ATOM 641 N N . CYS A 1 83 ? -5.501 -11.553 10.859 1.00 91.00 83 CYS A N 1
ATOM 642 C CA . CYS A 1 83 ? -5.399 -11.836 9.437 1.00 91.00 83 CYS A CA 1
ATOM 643 C C . CYS A 1 83 ? -4.028 -11.433 8.897 1.00 91.00 83 CYS A C 1
ATOM 645 O O . CYS A 1 83 ? -3.481 -10.401 9.285 1.00 91.00 83 CYS A O 1
ATOM 647 N N . LYS A 1 84 ? -3.511 -12.239 7.969 1.00 92.81 84 LYS A N 1
ATOM 648 C CA . LYS A 1 84 ? -2.403 -11.894 7.083 1.00 92.81 84 LYS A CA 1
ATOM 649 C C . LYS A 1 84 ? -2.754 -12.379 5.680 1.00 92.81 84 LYS A C 1
ATOM 651 O O . LYS A 1 84 ? -3.013 -13.565 5.492 1.00 92.81 84 LYS A O 1
ATOM 656 N N . GLN A 1 85 ? -2.809 -11.464 4.723 1.00 92.81 85 GLN A N 1
ATOM 657 C CA . GLN A 1 85 ? -3.136 -11.734 3.323 1.00 92.81 85 GLN A CA 1
ATOM 658 C C . GLN A 1 85 ? -1.959 -11.348 2.443 1.00 92.81 85 GLN A C 1
ATOM 660 O O . GLN A 1 85 ? -1.282 -10.360 2.727 1.00 92.81 85 GLN A O 1
ATOM 665 N N . SER A 1 86 ? -1.738 -12.132 1.392 1.00 93.50 86 SER A N 1
ATOM 666 C CA . SER A 1 86 ? -0.667 -11.922 0.425 1.00 93.50 86 SER A CA 1
ATOM 667 C C . SER A 1 86 ? -1.224 -11.869 -0.992 1.00 93.50 86 SER A C 1
ATOM 669 O O . SER A 1 86 ? -2.214 -12.534 -1.312 1.00 93.50 86 SER A O 1
ATOM 671 N N . ILE A 1 87 ? -0.599 -11.069 -1.852 1.00 94.88 87 ILE A N 1
ATOM 672 C CA . ILE A 1 87 ? -1.065 -10.831 -3.218 1.00 94.88 87 ILE A CA 1
ATOM 673 C C . ILE A 1 87 ? -1.119 -12.127 -4.036 1.00 94.88 87 ILE A C 1
ATOM 675 O O . ILE A 1 87 ? -2.087 -12.346 -4.758 1.00 94.88 87 ILE A O 1
ATOM 679 N N . GLN A 1 88 ? -0.150 -13.028 -3.862 1.00 94.12 88 GLN A N 1
ATOM 680 C CA . GLN A 1 88 ? -0.143 -14.340 -4.510 1.00 94.12 88 GLN A CA 1
ATOM 681 C C . GLN A 1 88 ? -1.218 -15.280 -3.961 1.00 94.12 88 GLN A C 1
ATOM 683 O O . GLN A 1 88 ? -1.799 -16.044 -4.726 1.00 94.12 88 GLN A O 1
ATOM 688 N N . GLY A 1 89 ? -1.545 -15.187 -2.666 1.00 94.75 89 GLY A N 1
ATOM 689 C CA . GLY A 1 89 ? -2.657 -15.942 -2.087 1.00 94.75 89 GLY A CA 1
ATOM 690 C C . GLY A 1 89 ? -4.016 -15.492 -2.632 1.00 94.75 89 GLY A C 1
ATOM 691 O O . GLY A 1 89 ? -4.936 -16.298 -2.726 1.00 94.75 89 GLY A O 1
ATOM 692 N N . HIS A 1 90 ? -4.133 -14.220 -3.021 1.00 95.50 90 HIS A N 1
ATOM 693 C CA . HIS A 1 90 ? -5.366 -13.649 -3.559 1.00 95.50 90 HIS A CA 1
ATOM 694 C C . HIS A 1 90 ? -5.510 -13.804 -5.078 1.00 95.50 90 HIS A C 1
ATOM 696 O O . HIS A 1 90 ? -6.583 -14.163 -5.555 1.00 95.50 90 HIS A O 1
ATOM 702 N N . LEU A 1 91 ? -4.449 -13.522 -5.839 1.00 95.56 91 LEU A N 1
ATOM 703 C CA . LEU A 1 91 ? -4.465 -13.540 -7.307 1.00 95.56 91 LEU A CA 1
ATOM 704 C C . LEU A 1 91 ? -4.106 -14.906 -7.906 1.00 95.56 91 LEU A C 1
ATOM 706 O O . LEU A 1 91 ? -4.450 -15.179 -9.055 1.00 95.56 91 LEU A O 1
ATOM 710 N N . GLY A 1 92 ? -3.415 -15.753 -7.142 1.00 97.00 92 GLY A N 1
ATOM 711 C CA . GLY A 1 92 ? -2.847 -17.009 -7.617 1.00 97.00 92 GLY A CA 1
ATOM 712 C C . GLY A 1 92 ? -1.521 -16.831 -8.365 1.00 97.00 92 GLY A C 1
ATOM 713 O O . GLY A 1 92 ? -1.266 -15.818 -9.018 1.00 97.00 92 GLY A O 1
ATOM 714 N N . GLU A 1 93 ? -0.676 -17.860 -8.294 1.00 97.31 93 GLU A N 1
ATOM 715 C CA . GLU A 1 93 ? 0.674 -17.864 -8.879 1.00 97.31 93 GLU A CA 1
ATOM 716 C C . GLU A 1 93 ? 0.686 -17.628 -10.393 1.00 97.31 93 GLU A C 1
ATOM 718 O O . GLU A 1 93 ? 1.562 -16.931 -10.895 1.00 97.31 93 GLU A O 1
ATOM 723 N N . ALA A 1 94 ? -0.298 -18.157 -11.127 1.00 98.06 94 ALA A N 1
ATOM 724 C CA . ALA A 1 94 ? -0.359 -18.004 -12.580 1.00 98.06 94 ALA A CA 1
ATOM 725 C C . ALA A 1 94 ? -0.462 -16.525 -12.994 1.00 98.06 94 ALA A C 1
ATOM 727 O O . ALA A 1 94 ? 0.368 -16.035 -13.755 1.00 98.06 94 ALA A O 1
ATOM 728 N N . LEU A 1 95 ? -1.416 -15.782 -12.418 1.00 97.94 95 LEU A N 1
ATOM 729 C CA . LEU A 1 95 ? -1.599 -14.362 -12.731 1.00 97.94 95 LEU A CA 1
ATOM 730 C C . LEU A 1 95 ? -0.413 -13.510 -12.250 1.00 97.94 95 LEU A C 1
ATOM 732 O O . LEU A 1 95 ? -0.026 -12.550 -12.916 1.00 97.94 95 LEU A O 1
ATOM 736 N N . ILE A 1 96 ? 0.187 -13.865 -11.110 1.00 98.25 96 ILE A N 1
ATOM 737 C CA . ILE A 1 96 ? 1.406 -13.213 -10.617 1.00 98.25 96 ILE A CA 1
ATOM 738 C C . ILE A 1 96 ? 2.566 -13.390 -11.598 1.00 98.25 96 ILE A C 1
ATOM 740 O O . ILE A 1 96 ? 3.248 -12.415 -11.920 1.00 98.25 96 ILE A O 1
ATOM 744 N N . GLN A 1 97 ? 2.785 -14.609 -12.092 1.00 98.50 97 GLN A N 1
ATOM 745 C CA . GLN A 1 97 ? 3.842 -14.883 -13.062 1.00 98.50 97 GLN A CA 1
ATOM 746 C C . GLN A 1 97 ? 3.580 -14.176 -14.392 1.00 98.50 97 GLN A C 1
ATOM 748 O O . GLN A 1 97 ? 4.509 -13.579 -14.931 1.00 98.50 97 GLN A O 1
ATOM 753 N N . ASP A 1 98 ? 2.336 -14.148 -14.878 1.00 98.62 98 ASP A N 1
ATOM 754 C CA . ASP A 1 98 ? 1.970 -13.401 -16.088 1.00 98.62 98 ASP A CA 1
ATOM 755 C C . ASP A 1 98 ? 2.309 -11.907 -15.950 1.00 98.62 98 ASP A C 1
ATOM 757 O O . ASP A 1 98 ? 2.955 -11.326 -16.827 1.00 98.62 98 ASP A O 1
ATOM 761 N N . LEU A 1 99 ? 1.956 -11.290 -14.814 1.00 98.38 99 LEU A N 1
ATOM 762 C CA . LEU A 1 99 ? 2.286 -9.892 -14.514 1.00 98.38 99 LEU A CA 1
ATOM 763 C C . LEU A 1 99 ? 3.796 -9.643 -14.481 1.00 98.38 99 LEU A C 1
ATOM 765 O O . LEU A 1 99 ? 4.279 -8.681 -15.085 1.00 98.38 99 LEU A O 1
ATOM 769 N N . ILE A 1 100 ? 4.545 -10.498 -13.780 1.00 98.62 100 ILE A N 1
ATOM 770 C CA . ILE A 1 100 ? 6.003 -10.383 -13.659 1.00 98.62 100 ILE A CA 1
ATOM 771 C C . ILE A 1 100 ? 6.659 -10.541 -15.032 1.00 98.62 100 ILE A C 1
ATOM 773 O O . ILE A 1 100 ? 7.468 -9.697 -15.420 1.00 98.62 100 ILE A O 1
ATOM 777 N N . ASN A 1 101 ? 6.280 -11.566 -15.794 1.00 98.75 101 ASN A N 1
ATOM 778 C CA . ASN A 1 101 ? 6.832 -11.852 -17.117 1.00 98.75 101 ASN A CA 1
ATOM 779 C C . ASN A 1 101 ? 6.559 -10.709 -18.096 1.00 98.75 101 ASN A C 1
ATOM 781 O O . ASN A 1 101 ? 7.478 -10.253 -18.787 1.00 98.75 101 ASN A O 1
ATOM 785 N N . TYR A 1 102 ? 5.324 -10.195 -18.111 1.00 98.81 102 TYR A N 1
ATOM 786 C CA . TYR A 1 102 ? 4.973 -9.033 -18.919 1.00 98.81 102 TYR A CA 1
ATOM 787 C C . TYR A 1 102 ? 5.824 -7.824 -18.529 1.00 98.81 102 TYR A C 1
ATOM 789 O O . TYR A 1 102 ? 6.439 -7.194 -19.393 1.00 98.81 102 TYR A O 1
ATOM 797 N N . CYS A 1 103 ? 5.929 -7.526 -17.230 1.00 98.69 103 CYS A N 1
ATOM 798 C CA . CYS A 1 103 ? 6.702 -6.385 -16.754 1.00 98.69 103 CYS A CA 1
ATOM 799 C C . CYS A 1 103 ? 8.190 -6.500 -17.108 1.00 98.69 103 CYS A C 1
ATOM 801 O O . CYS A 1 103 ? 8.770 -5.535 -17.604 1.00 98.69 103 CYS A O 1
ATOM 803 N N . LEU A 1 104 ? 8.810 -7.666 -16.908 1.00 98.69 104 LEU A N 1
ATOM 804 C CA . LEU A 1 104 ? 10.214 -7.904 -17.258 1.00 98.69 104 LEU A CA 1
ATOM 805 C C . LEU A 1 104 ? 10.450 -7.750 -18.767 1.00 98.69 104 LEU A C 1
ATOM 807 O O . LEU A 1 104 ? 11.381 -7.052 -19.181 1.00 98.69 104 LEU A O 1
ATOM 811 N N . SER A 1 105 ? 9.575 -8.334 -19.591 1.00 98.69 105 SER A N 1
ATOM 812 C CA . SER A 1 105 ? 9.632 -8.211 -21.052 1.00 98.69 105 SER A CA 1
ATOM 813 C C . SER A 1 105 ? 9.485 -6.757 -21.498 1.00 98.69 105 SER A C 1
ATOM 815 O O . SER A 1 105 ? 10.286 -6.272 -22.302 1.00 98.69 105 SER A O 1
ATOM 817 N N . TYR A 1 106 ? 8.525 -6.022 -20.934 1.00 98.69 106 TYR A N 1
ATOM 818 C CA . TYR A 1 106 ? 8.306 -4.609 -21.232 1.00 98.69 106 TYR A CA 1
ATOM 819 C C . TYR A 1 106 ? 9.528 -3.762 -20.839 1.00 98.69 106 TYR A C 1
ATOM 821 O O . TYR A 1 106 ? 10.072 -3.031 -21.669 1.00 98.69 106 TYR A O 1
ATOM 829 N N . ILE A 1 107 ? 10.028 -3.906 -19.606 1.00 98.56 107 ILE A N 1
ATOM 830 C CA . ILE A 1 107 ? 11.188 -3.156 -19.090 1.00 98.56 107 ILE A CA 1
ATOM 831 C C . ILE A 1 107 ? 12.446 -3.422 -19.919 1.00 98.56 107 ILE A C 1
ATOM 833 O O . ILE A 1 107 ? 13.239 -2.500 -20.138 1.00 98.56 107 ILE A O 1
ATOM 837 N N . SER A 1 108 ? 12.637 -4.645 -20.425 1.00 98.25 108 SER A N 1
ATOM 838 C CA . SER A 1 108 ? 13.791 -4.984 -21.270 1.00 98.25 108 SER A CA 1
ATOM 839 C C . SER A 1 108 ? 13.866 -4.127 -22.546 1.00 98.25 108 SER A C 1
ATOM 841 O O . SER A 1 108 ? 14.962 -3.753 -22.973 1.00 98.25 108 SER A O 1
ATOM 843 N N . LYS A 1 109 ? 12.707 -3.730 -23.090 1.00 98.31 109 LYS A N 1
ATOM 844 C CA . LYS A 1 109 ? 12.567 -2.980 -24.349 1.00 98.31 109 LYS A CA 1
ATOM 845 C C . LYS A 1 109 ? 12.713 -1.467 -24.175 1.00 98.31 109 LYS A C 1
ATOM 847 O O . LYS A 1 109 ? 13.077 -0.783 -25.128 1.00 98.31 109 LYS A O 1
ATOM 852 N N . ILE A 1 110 ? 12.489 -0.933 -22.971 1.00 97.50 110 ILE A N 1
ATOM 853 C CA . ILE A 1 110 ? 12.666 0.502 -22.693 1.00 97.50 110 ILE A CA 1
ATOM 854 C C . ILE A 1 110 ? 14.162 0.840 -22.728 1.00 97.50 110 ILE A C 1
ATOM 856 O O . ILE A 1 110 ? 14.955 0.253 -21.986 1.00 97.50 110 ILE A O 1
ATOM 860 N N . LYS A 1 111 ? 14.568 1.807 -23.553 1.00 98.00 111 LYS A N 1
ATOM 861 C CA . LYS A 1 111 ? 15.920 2.381 -23.513 1.00 98.00 111 LYS A CA 1
ATOM 862 C C . LYS A 1 111 ? 15.922 3.573 -22.562 1.00 98.00 111 LYS A C 1
ATOM 864 O O . LYS A 1 111 ? 15.104 4.470 -22.700 1.00 98.00 111 LYS A O 1
ATOM 869 N N . LEU A 1 112 ? 16.820 3.546 -21.584 1.00 98.06 112 LEU A N 1
ATOM 870 C CA . LEU A 1 112 ? 16.998 4.599 -20.586 1.00 98.06 112 LEU A CA 1
ATOM 871 C C . LEU A 1 112 ? 18.477 4.987 -20.546 1.00 98.06 112 LEU A C 1
ATOM 873 O O . LEU A 1 112 ? 19.313 4.119 -20.813 1.00 98.06 112 LEU A O 1
ATOM 877 N N . PRO A 1 113 ? 18.817 6.224 -20.140 1.00 97.81 113 PRO A N 1
ATOM 878 C CA . PRO A 1 113 ? 20.207 6.618 -19.918 1.00 97.81 113 PRO A CA 1
ATOM 879 C C . PRO A 1 113 ? 20.928 5.690 -18.937 1.00 97.81 113 PRO A C 1
ATOM 881 O O . PRO A 1 113 ? 22.110 5.396 -19.101 1.00 97.81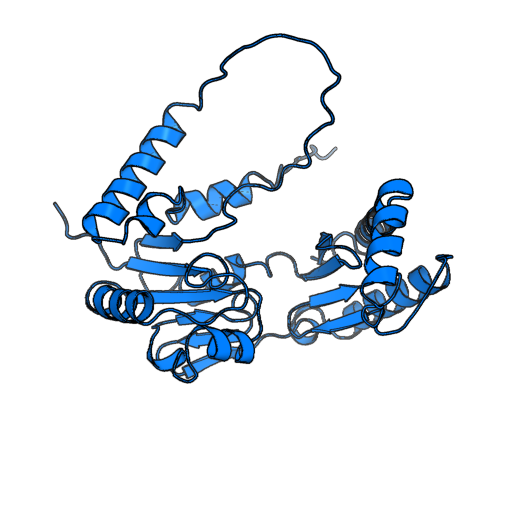 113 PRO A O 1
ATOM 884 N N . LYS A 1 114 ? 20.210 5.214 -17.911 1.00 98.31 114 LYS A N 1
ATOM 885 C CA . LYS A 1 114 ? 20.725 4.312 -16.880 1.00 98.31 114 LYS A CA 1
ATOM 886 C C . LYS A 1 114 ? 19.668 3.272 -16.504 1.00 98.31 114 LYS A C 1
ATOM 888 O O . LYS A 1 114 ? 18.479 3.576 -16.439 1.00 98.31 114 LYS A O 1
ATOM 893 N N . LYS A 1 115 ? 20.127 2.049 -16.233 1.00 98.56 115 LYS A N 1
ATOM 894 C CA . LYS A 1 115 ? 19.372 0.976 -15.572 1.00 98.56 115 LYS A CA 1
ATOM 895 C C . LYS A 1 115 ? 20.203 0.428 -14.419 1.00 98.56 115 LYS A C 1
ATOM 897 O O . LYS A 1 115 ? 21.434 0.399 -14.497 1.00 98.56 115 LYS A O 1
ATOM 902 N N . ARG A 1 116 ? 19.536 0.034 -13.342 1.00 98.25 116 ARG A N 1
ATOM 903 C CA . ARG A 1 116 ? 20.152 -0.539 -12.141 1.00 98.25 116 ARG A CA 1
ATOM 904 C C . ARG A 1 116 ? 19.521 -1.903 -11.879 1.00 98.25 116 ARG A C 1
ATOM 906 O O . ARG A 1 116 ? 19.481 -2.719 -12.792 1.00 98.25 116 ARG A O 1
ATOM 913 N N . GLY A 1 117 ? 19.053 -2.164 -10.665 1.00 95.38 117 GLY A N 1
ATOM 914 C CA . GLY A 1 117 ? 18.415 -3.418 -10.274 1.00 95.38 117 GLY A CA 1
ATOM 915 C C . GLY A 1 117 ? 17.133 -3.185 -9.481 1.00 95.38 117 GLY A C 1
ATOM 916 O O . GLY A 1 117 ? 16.717 -2.049 -9.252 1.00 95.38 117 GLY A O 1
ATOM 917 N N . THR A 1 118 ? 16.495 -4.280 -9.069 1.00 97.62 118 THR A N 1
ATOM 918 C CA . THR A 1 118 ? 15.194 -4.249 -8.379 1.00 97.62 118 THR A CA 1
ATOM 919 C C . THR A 1 118 ? 14.134 -3.548 -9.238 1.00 97.62 118 THR A C 1
ATOM 921 O O . THR A 1 118 ? 13.538 -2.543 -8.847 1.00 97.62 118 THR A O 1
ATOM 924 N N . PHE A 1 119 ? 13.955 -4.051 -10.463 1.00 98.50 119 PHE A N 1
ATOM 925 C CA . PHE A 1 119 ? 12.945 -3.571 -11.416 1.00 98.50 119 PHE A CA 1
ATOM 926 C C . PHE A 1 119 ? 11.523 -3.926 -10.989 1.00 98.50 119 PHE A C 1
ATOM 928 O O . PHE A 1 119 ? 10.588 -3.183 -11.267 1.00 98.50 119 PHE A O 1
ATOM 935 N N . ILE A 1 120 ? 11.374 -5.056 -10.305 1.00 98.50 120 ILE A N 1
ATOM 936 C CA . ILE A 1 120 ? 10.139 -5.496 -9.671 1.00 98.50 120 ILE A CA 1
ATOM 937 C C . ILE A 1 120 ? 10.510 -5.828 -8.231 1.00 98.50 120 ILE A C 1
ATOM 939 O O . ILE A 1 120 ? 11.378 -6.663 -7.987 1.00 98.50 120 ILE A O 1
ATOM 943 N N . GLU A 1 121 ? 9.895 -5.139 -7.280 1.00 96.25 121 GLU A N 1
ATOM 944 C CA . GLU A 1 121 ? 9.954 -5.486 -5.865 1.00 96.25 121 GLU A CA 1
ATOM 945 C C . GLU A 1 121 ? 8.632 -6.142 -5.476 1.00 96.25 121 GLU A C 1
ATOM 947 O O . GLU A 1 121 ? 7.570 -5.520 -5.553 1.00 96.25 121 GLU A O 1
ATOM 952 N N . PHE A 1 122 ? 8.715 -7.399 -5.052 1.00 94.81 122 PHE A N 1
ATOM 953 C CA . PHE A 1 122 ? 7.576 -8.146 -4.549 1.00 94.81 122 PHE A CA 1
ATOM 954 C C . PHE A 1 122 ? 7.335 -7.778 -3.084 1.00 94.81 122 PHE A C 1
ATOM 956 O O . PHE A 1 122 ? 8.211 -7.966 -2.240 1.00 94.81 122 PHE A O 1
ATOM 963 N N . ARG A 1 123 ? 6.149 -7.255 -2.776 1.00 90.38 123 ARG A N 1
ATOM 964 C CA . ARG A 1 123 ? 5.692 -6.999 -1.407 1.00 90.38 123 ARG A CA 1
ATOM 965 C C . ARG A 1 123 ? 4.482 -7.866 -1.107 1.00 90.38 123 ARG A C 1
ATOM 967 O O . ARG A 1 123 ? 3.836 -8.382 -2.012 1.00 90.38 123 ARG A O 1
ATOM 974 N N . ASN A 1 124 ? 4.149 -7.991 0.171 1.00 88.50 124 ASN A N 1
ATOM 975 C CA . ASN A 1 124 ? 3.033 -8.826 0.591 1.00 88.50 124 ASN A CA 1
ATOM 976 C C . ASN A 1 124 ? 1.696 -8.338 -0.014 1.00 88.50 124 ASN A C 1
ATOM 978 O O . ASN A 1 124 ? 0.937 -9.154 -0.525 1.00 88.50 124 ASN A O 1
ATOM 982 N N . GLY A 1 125 ? 1.456 -7.023 -0.085 1.00 90.56 125 GLY A N 1
ATOM 983 C CA . GLY A 1 125 ? 0.249 -6.456 -0.703 1.00 90.56 125 GLY A CA 1
ATOM 984 C C . GLY A 1 125 ? 0.297 -6.053 -2.181 1.00 90.56 125 GLY A C 1
ATOM 985 O O . GLY A 1 125 ? -0.735 -5.696 -2.745 1.00 90.56 125 GLY A O 1
ATOM 986 N N . MET A 1 126 ? 1.474 -6.008 -2.805 1.00 93.44 126 MET A N 1
ATOM 987 C CA . MET A 1 126 ? 1.642 -5.332 -4.098 1.00 93.44 126 MET A CA 1
ATOM 988 C C . MET A 1 126 ? 2.945 -5.709 -4.798 1.00 93.44 126 MET A C 1
ATOM 990 O O . MET A 1 126 ? 3.913 -6.119 -4.160 1.00 93.44 126 MET A O 1
ATOM 994 N N . LEU A 1 127 ? 3.004 -5.464 -6.104 1.00 96.44 127 LEU A N 1
ATOM 995 C CA . LEU A 1 127 ? 4.252 -5.396 -6.860 1.00 96.44 127 LEU A CA 1
ATOM 996 C C . LEU A 1 127 ? 4.617 -3.926 -7.077 1.00 96.44 127 LEU A C 1
ATOM 998 O O . LEU A 1 127 ? 3.834 -3.184 -7.666 1.00 96.44 127 LEU A O 1
ATOM 1002 N N . ASN A 1 128 ? 5.804 -3.496 -6.644 1.00 97.19 128 ASN A N 1
ATOM 1003 C CA . ASN A 1 128 ? 6.335 -2.183 -7.019 1.00 97.19 128 ASN A CA 1
ATOM 1004 C C . ASN A 1 128 ? 7.227 -2.340 -8.254 1.00 97.19 128 ASN A C 1
ATOM 1006 O O . ASN A 1 128 ? 8.254 -3.017 -8.200 1.00 97.19 128 ASN A O 1
ATOM 1010 N N . VAL A 1 129 ? 6.849 -1.705 -9.360 1.00 98.62 129 VAL A N 1
ATOM 1011 C CA . VAL A 1 129 ? 7.529 -1.827 -10.654 1.00 98.62 129 VAL A CA 1
ATOM 1012 C C . VAL A 1 129 ? 8.247 -0.520 -10.987 1.00 98.62 129 VAL A C 1
ATOM 1014 O O . VAL A 1 129 ? 7.657 0.560 -10.951 1.00 98.62 129 VAL A O 1
ATOM 1017 N N . SER A 1 130 ? 9.536 -0.600 -11.318 1.00 98.56 130 SER A N 1
ATOM 1018 C CA . SER A 1 130 ? 10.394 0.539 -11.652 1.00 98.56 130 SER A CA 1
ATOM 1019 C C . SER A 1 130 ? 11.173 0.286 -12.947 1.00 98.56 130 SER A C 1
ATOM 1021 O O . SER A 1 130 ? 12.029 -0.597 -12.960 1.00 98.56 130 SER A O 1
ATOM 1023 N N . PRO A 1 131 ? 10.959 1.076 -14.019 1.00 98.62 131 PRO A N 1
ATOM 1024 C CA . PRO A 1 131 ? 11.705 0.921 -15.273 1.00 98.62 131 PRO A CA 1
ATOM 1025 C C . PRO A 1 131 ? 13.223 1.118 -15.143 1.00 98.62 131 PRO A C 1
ATOM 1027 O O . PRO A 1 131 ? 13.992 0.408 -15.789 1.00 98.62 131 PRO A O 1
ATOM 1030 N N . ILE A 1 132 ? 13.659 2.072 -14.311 1.00 98.56 132 ILE A N 1
ATOM 1031 C CA . ILE A 1 132 ? 15.083 2.316 -14.018 1.00 98.56 132 ILE A CA 1
ATOM 1032 C C . ILE A 1 132 ? 15.660 1.294 -13.025 1.00 98.56 132 ILE A C 1
ATOM 1034 O O . ILE A 1 132 ? 16.850 0.979 -13.097 1.00 98.56 132 ILE A O 1
ATOM 1038 N N . GLY A 1 133 ? 14.819 0.747 -12.143 1.00 98.12 133 GLY A N 1
ATOM 1039 C CA . GLY A 1 133 ? 15.217 -0.097 -11.018 1.00 98.12 133 GLY A CA 1
ATOM 1040 C C . GLY A 1 133 ? 15.360 0.704 -9.718 1.00 98.12 133 GLY A C 1
ATOM 1041 O O . GLY A 1 133 ? 15.891 1.814 -9.709 1.00 98.12 133 GLY A O 1
ATOM 1042 N N . ARG A 1 134 ? 14.873 0.154 -8.597 1.00 97.06 134 ARG A N 1
ATOM 1043 C CA . ARG A 1 134 ? 14.820 0.858 -7.299 1.00 97.06 134 ARG A CA 1
ATOM 1044 C C . ARG A 1 134 ? 16.176 1.064 -6.630 1.00 97.06 134 ARG A C 1
ATOM 1046 O O . ARG A 1 134 ? 16.262 1.909 -5.744 1.00 97.06 134 ARG A O 1
ATOM 1053 N N . SER A 1 135 ? 17.209 0.326 -7.037 1.00 96.88 135 SER A N 1
ATOM 1054 C CA . SER A 1 135 ? 18.568 0.474 -6.500 1.00 96.88 135 SER A CA 1
ATOM 1055 C C . SER A 1 135 ? 19.366 1.628 -7.128 1.00 96.88 135 SER A C 1
ATOM 1057 O O . SER A 1 135 ? 20.588 1.664 -7.005 1.00 96.88 135 SER A O 1
ATOM 1059 N N . CYS A 1 136 ? 18.701 2.561 -7.819 1.00 97.06 136 CYS A N 1
ATOM 1060 C CA . CYS A 1 136 ? 19.336 3.755 -8.369 1.00 97.06 136 CYS A CA 1
ATOM 1061 C C . CYS A 1 136 ? 19.740 4.770 -7.294 1.00 97.06 136 CYS A C 1
ATOM 1063 O O . CYS A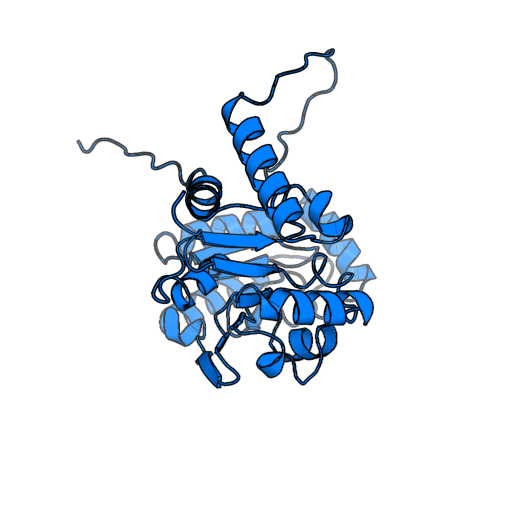 1 136 ? 19.106 4.866 -6.238 1.00 97.06 136 CYS A O 1
ATOM 1065 N N . SER A 1 137 ? 20.773 5.561 -7.591 1.00 97.88 137 SER A N 1
ATOM 1066 C CA . SER A 1 137 ? 21.195 6.667 -6.728 1.00 97.88 137 SER A CA 1
ATOM 1067 C C . SER A 1 137 ? 20.148 7.789 -6.697 1.00 97.88 137 SER A C 1
ATOM 1069 O O . SER A 1 137 ? 19.169 7.793 -7.456 1.00 97.88 137 SER A O 1
ATOM 1071 N N . GLN A 1 138 ? 20.345 8.766 -5.811 1.00 95.44 138 GLN A N 1
ATOM 1072 C CA . GLN A 1 138 ? 19.464 9.929 -5.726 1.00 95.44 138 GLN A CA 1
ATOM 1073 C C . GLN A 1 138 ? 19.552 10.804 -6.987 1.00 95.44 138 GLN A C 1
ATOM 1075 O O . GLN A 1 138 ? 18.530 11.288 -7.474 1.00 95.44 138 GLN A O 1
ATOM 1080 N N . GLU A 1 139 ? 20.747 10.969 -7.550 1.00 98.06 139 GLU A N 1
ATOM 1081 C CA . GLU A 1 139 ? 20.989 11.721 -8.785 1.00 98.06 139 GLU A CA 1
ATOM 1082 C C . GLU A 1 139 ? 20.318 11.028 -9.977 1.00 98.06 139 GLU A C 1
ATOM 1084 O O . GLU A 1 139 ? 19.609 11.663 -10.755 1.00 98.06 139 GLU A O 1
ATOM 1089 N N . GLU A 1 140 ? 20.463 9.705 -10.073 1.00 98.44 140 GLU A N 1
ATOM 1090 C CA . GLU A 1 140 ? 19.847 8.879 -11.121 1.00 98.44 140 GLU A CA 1
ATOM 1091 C C . GLU A 1 140 ? 18.318 8.888 -11.038 1.00 98.44 140 GLU A C 1
ATOM 1093 O O . GLU A 1 140 ? 17.621 8.922 -12.052 1.00 98.44 140 GLU A O 1
ATOM 1098 N N . ARG A 1 141 ? 17.783 8.894 -9.813 1.00 98.19 141 ARG A N 1
ATOM 1099 C CA . ARG A 1 141 ? 16.350 9.037 -9.545 1.00 98.19 141 ARG A CA 1
ATOM 1100 C C . ARG A 1 141 ? 15.814 10.370 -10.062 1.00 98.19 141 ARG A C 1
ATOM 1102 O O . ARG A 1 141 ? 14.738 10.386 -10.659 1.00 98.19 141 ARG A O 1
ATOM 1109 N N . ILE A 1 142 ? 16.534 11.469 -9.832 1.00 97.88 142 ILE A N 1
ATOM 1110 C CA . ILE A 1 142 ? 16.154 12.802 -10.323 1.00 97.88 142 ILE A CA 1
ATOM 1111 C C . ILE A 1 142 ? 16.217 12.836 -11.854 1.00 97.88 142 ILE A C 1
ATOM 1113 O O . ILE A 1 142 ? 15.262 13.276 -12.491 1.00 97.88 142 ILE A O 1
ATOM 1117 N N . GLU A 1 143 ? 17.289 12.309 -12.447 1.00 98.44 143 GLU A N 1
ATOM 1118 C CA . GLU A 1 143 ? 17.453 12.218 -13.902 1.00 98.44 143 GLU A CA 1
ATOM 1119 C C . GLU A 1 143 ? 16.309 11.426 -14.558 1.00 98.44 143 GLU A C 1
ATOM 1121 O O . GLU A 1 143 ? 15.680 11.911 -15.501 1.00 98.44 143 GLU A O 1
ATOM 1126 N N . PHE A 1 144 ? 15.976 10.244 -14.023 1.00 98.62 144 PHE A N 1
ATOM 1127 C CA . PHE A 1 144 ? 14.843 9.458 -14.511 1.00 98.62 144 PHE A CA 1
ATOM 1128 C C . PHE A 1 144 ? 13.520 10.194 -14.340 1.00 98.62 144 PHE A C 1
ATOM 1130 O O . PHE A 1 144 ? 12.678 10.135 -15.228 1.00 98.62 144 PHE A O 1
ATOM 1137 N N . HIS A 1 145 ? 13.318 10.889 -13.221 1.00 98.12 145 HIS A N 1
ATOM 1138 C CA . HIS A 1 145 ? 12.075 11.608 -12.976 1.00 98.12 145 HIS A CA 1
ATOM 1139 C C . HIS A 1 145 ? 11.839 12.725 -13.998 1.00 98.12 145 HIS A C 1
ATOM 1141 O O . HIS A 1 145 ? 10.723 12.884 -14.492 1.00 98.12 145 HIS A O 1
ATOM 1147 N N . GLU A 1 146 ? 12.885 13.477 -14.344 1.00 98.31 146 GLU A N 1
ATOM 1148 C CA . GLU A 1 146 ? 12.801 14.527 -15.362 1.00 98.31 146 GLU A CA 1
ATOM 1149 C C . GLU A 1 146 ? 12.628 13.956 -16.775 1.00 98.31 146 GLU A C 1
ATOM 1151 O O . GLU A 1 146 ? 11.901 14.535 -17.586 1.00 98.31 146 GLU A O 1
ATOM 1156 N N . LEU A 1 147 ? 13.229 12.799 -17.067 1.00 98.44 147 LEU A N 1
ATOM 1157 C CA . LEU A 1 147 ? 12.979 12.070 -18.310 1.00 98.44 147 LEU A CA 1
ATOM 1158 C C . LEU A 1 147 ? 11.530 11.565 -18.386 1.00 98.44 147 LEU A C 1
ATOM 1160 O O . LEU A 1 147 ? 10.841 11.791 -19.377 1.00 98.44 147 LEU A O 1
ATOM 1164 N N . ASP A 1 148 ? 11.039 10.936 -17.321 1.00 98.38 148 ASP A N 1
ATOM 1165 C CA . ASP A 1 148 ? 9.688 10.385 -17.236 1.00 98.38 148 ASP A CA 1
ATOM 1166 C C . ASP A 1 148 ? 8.613 11.471 -17.357 1.00 98.38 148 ASP A C 1
ATOM 1168 O O . ASP A 1 148 ? 7.606 11.241 -18.015 1.00 98.38 148 ASP A O 1
ATOM 1172 N N . LYS A 1 149 ? 8.840 12.684 -16.831 1.00 97.56 149 LYS A N 1
ATOM 1173 C CA . LYS A 1 149 ? 7.944 13.835 -17.067 1.00 97.56 149 LYS A CA 1
ATOM 1174 C C . LYS A 1 149 ? 7.846 14.238 -18.540 1.00 97.56 149 LYS A C 1
ATOM 1176 O O . LYS A 1 149 ? 6.801 14.725 -18.969 1.00 97.56 149 LYS A O 1
ATOM 1181 N N . LYS A 1 150 ? 8.937 14.099 -19.297 1.00 97.69 150 LYS A N 1
ATOM 1182 C CA . LYS A 1 150 ? 8.994 14.462 -20.722 1.00 97.69 150 LYS A CA 1
ATOM 1183 C C . LYS A 1 150 ? 8.407 13.359 -21.596 1.00 97.69 150 LYS A C 1
ATOM 1185 O O . LYS A 1 150 ? 7.635 13.637 -22.508 1.00 97.69 150 LYS A O 1
ATOM 1190 N N . GLU A 1 151 ? 8.752 12.109 -21.304 1.00 98.00 151 GLU A N 1
ATOM 1191 C CA . GLU A 1 151 ? 8.440 10.960 -22.158 1.00 98.00 151 GLU A CA 1
ATOM 1192 C C . GLU A 1 151 ? 7.213 10.155 -21.706 1.00 98.00 151 GLU A C 1
ATOM 1194 O O . GLU A 1 151 ? 6.689 9.349 -22.484 1.00 98.00 151 GLU A O 1
ATOM 1199 N N . ASN A 1 152 ? 6.724 10.395 -20.485 1.00 97.94 152 ASN A N 1
ATOM 1200 C CA . ASN A 1 152 ? 5.604 9.706 -19.838 1.00 97.94 152 ASN A CA 1
ATOM 1201 C C . ASN A 1 152 ? 5.787 8.179 -19.806 1.00 97.94 152 ASN A C 1
ATOM 1203 O O . ASN A 1 152 ? 4.858 7.424 -20.099 1.00 97.94 152 ASN A O 1
ATOM 1207 N N . ILE A 1 153 ? 6.996 7.715 -19.475 1.00 98.56 153 ILE A N 1
ATOM 1208 C CA . ILE A 1 153 ? 7.398 6.301 -19.546 1.00 98.56 153 ILE A CA 1
ATOM 1209 C C . ILE A 1 153 ? 6.505 5.437 -18.650 1.00 98.56 153 ILE A C 1
ATOM 1211 O O . ILE A 1 153 ? 5.912 4.466 -19.122 1.00 98.56 153 ILE A O 1
ATOM 1215 N N . ARG A 1 154 ? 6.365 5.800 -17.367 1.00 98.62 154 ARG A N 1
ATOM 1216 C CA . ARG A 1 154 ? 5.533 5.058 -16.403 1.00 98.62 154 ARG A CA 1
ATOM 1217 C C . ARG A 1 154 ? 4.057 5.098 -16.777 1.00 98.62 154 ARG A C 1
ATOM 1219 O O . ARG A 1 154 ? 3.381 4.086 -16.651 1.00 98.62 154 ARG A O 1
ATOM 1226 N N . GLN A 1 155 ? 3.565 6.236 -17.267 1.00 98.38 155 GLN A N 1
ATOM 1227 C CA . GLN A 1 155 ? 2.163 6.376 -17.668 1.00 98.38 155 GLN A CA 1
ATOM 1228 C C . GLN A 1 155 ? 1.818 5.484 -18.864 1.00 98.38 155 GLN A C 1
ATOM 1230 O O . GLN A 1 155 ? 0.795 4.808 -18.830 1.00 98.38 155 GLN A O 1
ATOM 1235 N N . LYS A 1 156 ? 2.679 5.441 -19.890 1.00 98.69 156 LYS A N 1
ATOM 1236 C CA . LYS A 1 156 ? 2.515 4.538 -21.041 1.00 98.69 156 LYS A CA 1
ATOM 1237 C C . LYS A 1 156 ? 2.536 3.075 -20.604 1.00 98.69 156 LYS A C 1
ATOM 1239 O O . LYS A 1 156 ? 1.641 2.320 -20.958 1.00 98.69 156 LYS A O 1
ATOM 1244 N N . PHE A 1 157 ? 3.501 2.710 -19.761 1.00 98.62 157 PHE A N 1
ATOM 1245 C CA . PHE A 1 157 ? 3.620 1.348 -19.250 1.00 98.62 157 PHE A CA 1
ATOM 1246 C C . PHE A 1 157 ? 2.383 0.926 -18.437 1.00 98.62 157 PHE A C 1
ATOM 1248 O O . PHE A 1 157 ? 1.824 -0.140 -18.675 1.00 98.62 157 PHE A O 1
ATOM 1255 N N . VAL A 1 158 ? 1.893 1.783 -17.536 1.00 98.50 158 VAL A N 1
ATOM 1256 C CA . VAL A 1 158 ? 0.652 1.521 -16.790 1.00 98.50 158 VAL A CA 1
ATOM 1257 C C . VAL A 1 158 ? -0.555 1.404 -17.723 1.00 98.50 158 VAL A C 1
ATOM 1259 O O . VAL A 1 158 ? -1.362 0.501 -17.535 1.00 98.50 158 VAL A O 1
ATOM 1262 N N . ALA A 1 159 ? -0.676 2.258 -18.742 1.00 98.50 159 ALA A N 1
ATOM 1263 C CA . ALA A 1 159 ? -1.782 2.182 -19.698 1.00 98.50 159 ALA A CA 1
ATOM 1264 C C . ALA A 1 159 ? -1.781 0.866 -20.496 1.00 98.50 159 ALA A C 1
ATOM 1266 O O . ALA A 1 159 ? -2.840 0.295 -20.756 1.00 98.50 159 ALA A O 1
ATOM 1267 N N . ASP A 1 160 ? -0.602 0.361 -20.862 1.00 98.62 160 ASP A N 1
ATOM 1268 C CA . ASP A 1 160 ? -0.481 -0.925 -21.548 1.00 98.62 160 ASP A CA 1
ATOM 1269 C C . ASP A 1 160 ? -0.756 -2.106 -20.606 1.00 98.62 160 ASP A C 1
ATOM 1271 O O . ASP A 1 160 ? -1.459 -3.032 -20.998 1.00 98.62 160 ASP A O 1
ATOM 1275 N N . LEU A 1 161 ? -0.307 -2.047 -19.347 1.00 98.44 161 LEU A N 1
ATOM 1276 C CA . LEU A 1 161 ? -0.669 -3.033 -18.319 1.00 98.44 161 LEU A CA 1
ATOM 1277 C C . LEU A 1 161 ? -2.181 -3.076 -18.056 1.00 98.44 161 LEU A C 1
ATOM 1279 O O . LEU A 1 161 ? -2.756 -4.154 -17.937 1.00 98.44 161 LEU A O 1
ATOM 1283 N N . GLN A 1 162 ? -2.835 -1.914 -17.989 1.00 98.06 162 GLN A N 1
ATOM 1284 C CA . GLN A 1 162 ? -4.287 -1.822 -17.824 1.00 98.06 162 GLN A CA 1
ATOM 1285 C C . GLN A 1 162 ? -5.040 -2.469 -18.988 1.00 98.06 162 GLN A C 1
ATOM 1287 O O . GLN A 1 162 ? -6.086 -3.075 -18.768 1.00 98.06 162 GLN A O 1
ATOM 1292 N N . ARG A 1 163 ? -4.516 -2.345 -20.215 1.00 98.38 163 ARG A N 1
ATOM 1293 C CA . ARG A 1 163 ? -5.096 -2.973 -21.407 1.00 98.38 163 ARG A CA 1
ATOM 1294 C C . ARG A 1 163 ? -4.883 -4.484 -21.404 1.00 98.38 163 ARG A C 1
ATOM 1296 O O . ARG A 1 163 ? -5.839 -5.218 -21.621 1.00 98.38 163 ARG A O 1
ATOM 1303 N N . GLU A 1 164 ? -3.656 -4.924 -21.142 1.00 98.12 164 GLU A N 1
ATOM 1304 C CA . GLU A 1 164 ? -3.275 -6.340 -21.150 1.00 98.12 164 GLU A CA 1
ATOM 1305 C C . GLU A 1 164 ? -4.014 -7.141 -20.070 1.00 98.12 164 GLU A C 1
ATOM 1307 O O . GLU A 1 164 ? -4.549 -8.215 -20.327 1.00 98.12 164 GLU A O 1
ATOM 1312 N N . PHE A 1 165 ? -4.099 -6.591 -18.857 1.00 97.88 165 PHE A N 1
ATOM 1313 C CA . PHE A 1 165 ? -4.700 -7.256 -17.700 1.00 97.88 165 PHE A CA 1
ATOM 1314 C C . PHE A 1 165 ? -6.114 -6.744 -17.391 1.00 97.88 165 PHE A C 1
ATOM 1316 O O . PHE A 1 165 ? -6.584 -6.815 -16.248 1.00 97.88 165 PHE A O 1
ATOM 1323 N N . ALA A 1 166 ? -6.814 -6.227 -18.404 1.00 97.69 166 ALA A N 1
ATOM 1324 C CA . ALA A 1 166 ? -8.189 -5.770 -18.269 1.00 97.69 166 ALA A CA 1
ATOM 1325 C C . ALA A 1 166 ? -9.090 -6.892 -17.714 1.00 97.69 166 ALA A C 1
ATOM 1327 O O . ALA A 1 166 ? -9.022 -8.047 -18.133 1.00 97.69 166 ALA A O 1
ATOM 1328 N N . GLY A 1 167 ? -9.934 -6.557 -16.734 1.00 96.56 167 GLY A N 1
ATOM 1329 C CA . GLY A 1 167 ? -10.847 -7.516 -16.101 1.00 96.56 167 GLY A CA 1
ATOM 1330 C C . GLY A 1 167 ? -10.203 -8.475 -15.089 1.00 96.56 167 GLY A C 1
ATOM 1331 O O . GLY A 1 167 ? -10.907 -9.311 -14.531 1.00 96.56 167 GLY A O 1
ATOM 1332 N N . LYS A 1 168 ? -8.900 -8.353 -14.797 1.00 96.56 168 LYS A N 1
ATOM 1333 C CA . LYS A 1 168 ? -8.204 -9.185 -13.791 1.00 96.56 168 LYS A CA 1
ATOM 1334 C C . LYS A 1 168 ? -8.262 -8.628 -12.360 1.00 96.56 168 LYS A C 1
ATOM 1336 O O . LYS A 1 168 ? -7.594 -9.158 -11.481 1.00 96.56 168 LYS A O 1
ATOM 1341 N N . GLY A 1 169 ? -9.038 -7.566 -12.123 1.00 95.81 169 GLY A N 1
ATOM 1342 C CA . GLY A 1 169 ? -9.204 -6.970 -10.792 1.00 95.81 169 GLY A CA 1
ATOM 1343 C C . GLY A 1 169 ? -7.925 -6.328 -10.248 1.00 95.81 169 GLY A C 1
ATOM 1344 O O . GLY A 1 169 ? -7.625 -6.465 -9.066 1.00 95.81 169 GLY A O 1
ATOM 1345 N N . LEU A 1 170 ? -7.149 -5.659 -11.106 1.00 96.44 170 LEU A N 1
ATOM 1346 C CA . LEU A 1 170 ? -5.901 -4.989 -10.736 1.00 96.44 170 LEU A CA 1
ATOM 1347 C C . LEU A 1 170 ? -6.064 -3.472 -10.747 1.00 96.44 170 LEU A C 1
ATOM 1349 O O . LEU A 1 170 ? -6.693 -2.895 -11.632 1.00 96.44 170 LEU A O 1
ATOM 1353 N N . THR A 1 171 ? -5.434 -2.821 -9.780 1.00 95.25 171 THR A N 1
ATOM 1354 C CA . THR A 1 171 ? -5.277 -1.372 -9.693 1.00 95.25 171 THR A CA 1
ATOM 1355 C C . THR A 1 171 ? -3.804 -1.011 -9.847 1.00 95.25 171 THR A C 1
ATOM 1357 O O . THR A 1 171 ? -2.917 -1.700 -9.343 1.00 95.25 171 THR A O 1
ATOM 1360 N N . PHE A 1 172 ? -3.555 0.098 -10.540 1.00 95.19 172 PHE A N 1
ATOM 1361 C CA . PHE A 1 172 ? -2.221 0.620 -10.810 1.00 95.19 172 PHE A CA 1
ATOM 1362 C C . PHE A 1 172 ? -2.110 2.033 -10.244 1.00 95.19 172 PHE A C 1
ATOM 1364 O O . PHE A 1 172 ? -2.988 2.864 -10.484 1.00 95.19 172 PHE A O 1
ATOM 1371 N N . SER A 1 173 ? -1.034 2.324 -9.516 1.00 92.56 173 SER A N 1
ATOM 1372 C CA . SER A 1 173 ? -0.821 3.636 -8.898 1.00 92.56 173 SER A CA 1
ATOM 1373 C C . SER A 1 173 ? 0.584 4.146 -9.173 1.00 92.56 173 SER A C 1
ATOM 1375 O O . SER A 1 173 ? 1.566 3.584 -8.693 1.00 92.56 173 SER A O 1
ATOM 1377 N N . ILE A 1 174 ? 0.701 5.227 -9.945 1.00 92.88 174 ILE A N 1
ATOM 1378 C CA . ILE A 1 174 ? 1.992 5.883 -10.175 1.00 92.88 174 ILE A CA 1
ATOM 1379 C C . ILE A 1 174 ? 2.308 6.757 -8.963 1.00 92.88 174 ILE A C 1
ATOM 1381 O O . ILE A 1 174 ? 1.621 7.740 -8.693 1.00 92.88 174 ILE A O 1
ATOM 1385 N N . GLY A 1 175 ? 3.374 6.401 -8.246 1.00 83.31 175 GLY A N 1
ATOM 1386 C CA . GLY A 1 175 ? 3.784 7.057 -7.010 1.00 83.31 175 GLY A CA 1
ATOM 1387 C C . GLY A 1 175 ? 5.257 7.452 -7.024 1.00 83.31 175 GLY A C 1
ATOM 1388 O O . GLY A 1 175 ? 6.114 6.776 -7.592 1.00 83.31 175 GLY A O 1
ATOM 1389 N N . GLY A 1 176 ? 5.576 8.574 -6.381 1.00 89.12 176 GLY A N 1
ATOM 1390 C CA . GLY A 1 176 ? 6.951 9.059 -6.287 1.00 89.12 176 GLY A CA 1
ATOM 1391 C C . GLY A 1 176 ? 7.602 9.306 -7.653 1.00 89.12 176 GLY A C 1
ATOM 1392 O O . GLY A 1 176 ? 6.956 9.706 -8.624 1.00 89.12 176 GLY A O 1
ATOM 1393 N N . GLN A 1 177 ? 8.913 9.082 -7.724 1.00 92.19 177 GLN A N 1
ATOM 1394 C CA . GLN A 1 177 ? 9.738 9.540 -8.846 1.00 92.19 177 GLN A CA 1
ATOM 1395 C C . GLN A 1 177 ? 10.068 8.461 -9.885 1.00 92.19 177 GLN A C 1
ATOM 1397 O O . GLN A 1 177 ? 10.260 8.805 -11.045 1.00 92.19 177 GLN A O 1
ATOM 1402 N N . ILE A 1 178 ? 10.124 7.182 -9.489 1.00 96.56 178 ILE A N 1
ATOM 1403 C CA . ILE A 1 178 ? 10.745 6.121 -10.309 1.00 96.56 178 ILE A CA 1
ATOM 1404 C C . ILE A 1 178 ? 9.898 4.865 -10.512 1.00 96.56 178 ILE A C 1
ATOM 1406 O O . ILE A 1 178 ? 10.277 4.005 -11.307 1.00 96.56 178 ILE A O 1
ATOM 1410 N N . SER A 1 179 ? 8.792 4.705 -9.787 1.00 97.50 179 SER A N 1
ATOM 1411 C CA . SER A 1 179 ? 8.021 3.462 -9.804 1.00 97.50 179 SER A CA 1
ATOM 1412 C C . SER A 1 179 ? 6.517 3.697 -9.802 1.00 97.50 179 SER A C 1
ATOM 1414 O O . SER A 1 179 ? 6.045 4.838 -9.787 1.00 97.50 179 SER A O 1
ATOM 1416 N N . PHE A 1 180 ? 5.786 2.597 -9.900 1.00 97.69 180 PHE A N 1
ATOM 1417 C CA . PHE A 1 180 ? 4.349 2.500 -9.714 1.00 97.69 180 PHE A CA 1
ATOM 1418 C C . PHE A 1 180 ? 4.024 1.175 -9.017 1.00 97.69 180 PHE A C 1
ATOM 1420 O O . PHE A 1 180 ? 4.798 0.221 -9.106 1.00 97.69 180 PHE A O 1
ATOM 1427 N N . ASP A 1 181 ? 2.905 1.132 -8.306 1.00 96.12 181 ASP A N 1
ATOM 1428 C CA . ASP A 1 18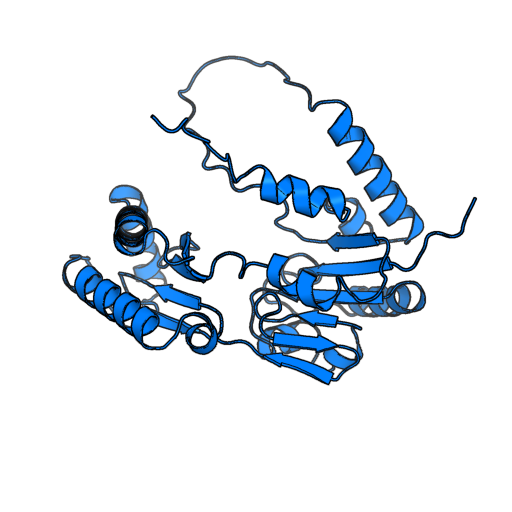1 ? 2.421 -0.050 -7.598 1.00 96.12 181 ASP A CA 1
ATOM 1429 C C . ASP A 1 181 ? 1.337 -0.759 -8.417 1.00 96.12 181 ASP A C 1
ATOM 1431 O O . ASP A 1 181 ? 0.500 -0.101 -9.041 1.00 96.12 181 ASP A O 1
ATOM 1435 N N . VAL A 1 182 ? 1.347 -2.092 -8.380 1.00 97.12 182 VAL A N 1
ATOM 1436 C CA . VAL A 1 182 ? 0.313 -2.986 -8.915 1.00 97.12 182 VAL A CA 1
ATOM 1437 C C . VAL A 1 182 ? -0.245 -3.804 -7.759 1.00 97.12 182 VAL A C 1
ATOM 1439 O O . VAL A 1 182 ? 0.506 -4.497 -7.073 1.00 97.12 182 VAL A O 1
ATOM 1442 N N . PHE A 1 183 ? -1.548 -3.720 -7.526 1.00 95.50 183 PHE A N 1
ATOM 1443 C CA . PHE A 1 183 ? -2.210 -4.406 -6.416 1.00 95.50 183 PHE A CA 1
ATOM 1444 C C . PHE A 1 183 ? -3.652 -4.767 -6.780 1.00 95.50 183 PHE A C 1
ATOM 1446 O O . PHE A 1 183 ? -4.208 -4.168 -7.702 1.00 95.50 183 PHE A O 1
ATOM 1453 N N . PRO A 1 184 ? -4.280 -5.733 -6.093 1.00 96.25 184 PRO A N 1
ATOM 1454 C CA . PRO A 1 184 ? -5.671 -6.074 -6.349 1.00 96.25 184 PRO A CA 1
ATOM 1455 C C . PRO A 1 184 ? -6.613 -4.901 -6.059 1.00 96.25 184 PRO A C 1
ATOM 1457 O O . PRO A 1 184 ? -6.369 -4.071 -5.180 1.00 96.25 184 PRO A O 1
ATOM 1460 N N . GLU A 1 185 ? -7.719 -4.829 -6.787 1.00 92.44 185 GLU A N 1
ATOM 1461 C CA . GLU A 1 185 ? -8.730 -3.799 -6.583 1.00 92.44 185 GLU A CA 1
ATOM 1462 C C . GLU A 1 185 ? -9.245 -3.798 -5.132 1.00 92.44 185 GLU A C 1
ATOM 1464 O O . GLU A 1 185 ? -9.545 -4.833 -4.535 1.00 92.44 185 GLU A O 1
ATOM 1469 N N . GLY A 1 186 ? -9.312 -2.607 -4.532 1.00 89.56 186 GLY A N 1
ATOM 1470 C CA . GLY A 1 186 ? -9.752 -2.431 -3.148 1.00 89.56 186 GLY A CA 1
ATOM 1471 C C . GLY A 1 186 ? -8.701 -2.747 -2.076 1.00 89.56 186 GLY A C 1
ATOM 1472 O O . GLY A 1 186 ? -9.037 -2.669 -0.896 1.00 89.56 186 GLY A O 1
ATOM 1473 N N . TRP A 1 187 ? -7.445 -3.049 -2.437 1.00 93.19 187 TRP A N 1
ATOM 1474 C CA . TRP A 1 187 ? -6.316 -3.201 -1.493 1.00 93.19 187 TRP A CA 1
ATOM 1475 C C . TRP A 1 187 ? -5.669 -1.857 -1.082 1.00 93.19 187 TRP A C 1
ATOM 1477 O O . TRP A 1 187 ? -4.499 -1.777 -0.700 1.00 93.19 187 TRP A O 1
ATOM 1487 N N . ASP A 1 188 ? -6.442 -0.774 -1.135 1.00 88.69 188 ASP A N 1
ATOM 1488 C CA . ASP A 1 188 ? -6.121 0.494 -0.473 1.00 88.69 188 ASP A CA 1
ATOM 1489 C C . ASP A 1 188 ? -6.608 0.491 0.990 1.00 88.69 188 ASP A C 1
ATOM 1491 O O . ASP A 1 188 ? -7.092 -0.523 1.488 1.00 88.69 188 ASP A O 1
ATOM 1495 N N . LYS A 1 189 ? -6.498 1.617 1.711 1.00 90.50 189 LYS A N 1
ATOM 1496 C CA . LYS A 1 189 ? -6.884 1.722 3.136 1.00 90.50 189 LYS A CA 1
ATOM 1497 C C . LYS A 1 189 ? -8.325 1.288 3.431 1.00 90.50 189 LYS A C 1
ATOM 1499 O O . LYS A 1 189 ? -8.615 0.930 4.569 1.00 90.50 189 LYS A O 1
ATOM 1504 N N . ARG A 1 190 ? -9.224 1.266 2.438 1.00 89.06 190 ARG A N 1
ATOM 1505 C CA . ARG A 1 190 ? -10.584 0.720 2.595 1.00 89.06 190 ARG A CA 1
ATOM 1506 C C . ARG A 1 190 ? -10.573 -0.773 2.920 1.00 89.06 190 ARG A C 1
ATOM 1508 O O . ARG A 1 190 ? -11.529 -1.250 3.527 1.00 89.06 190 ARG A O 1
ATOM 1515 N N . TYR A 1 191 ? -9.508 -1.498 2.570 1.00 92.44 191 TYR A N 1
ATOM 1516 C CA . TYR A 1 191 ? -9.364 -2.921 2.853 1.00 92.44 191 TYR A CA 1
ATOM 1517 C C . TYR A 1 191 ? -9.571 -3.230 4.338 1.00 92.44 191 TYR A C 1
ATOM 1519 O O . TYR A 1 191 ? -10.293 -4.178 4.642 1.00 92.44 191 TYR A O 1
ATOM 1527 N N . CYS A 1 192 ? -9.035 -2.407 5.252 1.00 94.12 192 CYS A N 1
ATOM 1528 C CA . CYS A 1 192 ? -9.153 -2.628 6.696 1.00 94.12 192 CYS A CA 1
ATOM 1529 C C . CYS A 1 192 ? -10.595 -2.600 7.229 1.00 94.12 192 CYS A C 1
ATOM 1531 O O . CYS A 1 192 ? -10.874 -3.209 8.261 1.00 94.12 192 CYS A O 1
ATOM 1533 N N . LEU A 1 193 ? -11.530 -1.950 6.523 1.00 92.75 193 LEU A N 1
ATOM 1534 C CA . LEU A 1 193 ? -12.910 -1.789 6.991 1.00 92.75 193 LEU A CA 1
ATOM 1535 C C . LEU A 1 193 ? -13.639 -3.132 7.143 1.00 92.75 193 LEU A C 1
ATOM 1537 O O . LEU A 1 193 ? -14.481 -3.273 8.030 1.00 92.75 193 LEU A O 1
ATOM 1541 N N . ARG A 1 194 ? -13.245 -4.149 6.363 1.00 93.31 194 ARG A N 1
ATOM 1542 C CA . ARG A 1 194 ? -13.780 -5.519 6.471 1.00 93.31 194 ARG A CA 1
ATOM 1543 C C . ARG A 1 194 ? -13.563 -6.149 7.850 1.00 93.31 194 ARG A C 1
ATOM 1545 O O . ARG A 1 194 ? -14.291 -7.061 8.229 1.00 93.31 194 ARG A O 1
ATOM 1552 N N . HIS A 1 195 ? -12.556 -5.678 8.590 1.00 94.62 195 HIS A N 1
ATOM 1553 C CA . HIS A 1 195 ? -12.197 -6.209 9.906 1.00 94.62 195 HIS A CA 1
ATOM 1554 C C . HIS A 1 195 ? -12.995 -5.576 11.046 1.00 94.62 195 HIS A C 1
ATOM 1556 O O . HIS A 1 195 ? -12.927 -6.083 12.158 1.00 94.62 195 HIS A O 1
ATOM 1562 N N . VAL A 1 196 ? -13.728 -4.486 10.784 1.00 93.38 196 VAL A N 1
ATOM 1563 C CA . VAL A 1 196 ? -14.461 -3.715 11.808 1.00 93.38 196 VAL A CA 1
ATOM 1564 C C . VAL A 1 196 ? -15.955 -3.575 11.510 1.00 93.38 196 VAL A C 1
ATOM 1566 O O . VAL A 1 196 ? -16.736 -3.256 12.403 1.00 93.38 196 VAL A O 1
ATOM 1569 N N . GLU A 1 197 ? -16.389 -3.829 10.271 1.00 89.25 197 GLU A N 1
ATOM 1570 C CA . GLU A 1 197 ? -17.788 -3.659 9.847 1.00 89.25 197 GLU A CA 1
ATOM 1571 C C . GLU A 1 197 ? -18.780 -4.556 10.613 1.00 89.25 197 GLU A C 1
ATOM 1573 O O . GLU A 1 197 ? -19.946 -4.198 10.767 1.00 89.25 197 GLU A O 1
ATOM 1578 N N . LYS A 1 198 ? -18.320 -5.705 11.129 1.00 88.88 198 LYS A N 1
ATOM 1579 C CA . LYS A 1 198 ? -19.152 -6.686 11.852 1.00 88.88 198 LYS A CA 1
ATOM 1580 C C . LYS A 1 198 ? -19.118 -6.519 13.372 1.00 88.88 198 LYS A C 1
ATOM 1582 O O . LYS A 1 198 ? -19.813 -7.245 14.074 1.00 88.88 198 LYS A O 1
ATOM 1587 N N . ASP A 1 199 ? -18.366 -5.544 13.878 1.00 91.38 199 ASP A N 1
ATOM 1588 C CA . ASP A 1 199 ? -18.133 -5.356 15.316 1.00 91.38 199 ASP A CA 1
ATOM 1589 C C . ASP A 1 199 ? -19.182 -4.464 16.007 1.00 91.38 199 ASP A C 1
ATOM 1591 O O . ASP A 1 199 ? -19.026 -4.075 17.163 1.00 91.38 199 ASP A O 1
ATOM 1595 N N . GLY A 1 200 ? -20.278 -4.132 15.316 1.00 90.56 200 GLY A N 1
ATOM 1596 C CA . GLY A 1 200 ? -21.415 -3.414 15.905 1.00 90.56 200 GLY A CA 1
ATOM 1597 C C . GLY A 1 200 ? -21.204 -1.907 16.102 1.00 90.56 200 GLY A C 1
ATOM 1598 O O . GLY A 1 200 ? -21.988 -1.263 16.806 1.00 90.56 200 GLY A O 1
ATOM 1599 N N . TYR A 1 201 ? -20.176 -1.319 15.481 1.00 88.44 201 TYR A N 1
ATOM 1600 C CA . TYR A 1 201 ? -19.963 0.129 15.494 1.00 88.44 201 TYR A CA 1
ATOM 1601 C C . TYR A 1 201 ? -21.033 0.850 14.662 1.00 88.44 201 TYR A C 1
ATOM 1603 O O . TYR A 1 201 ? -21.185 0.600 13.469 1.00 88.44 201 TYR A O 1
ATOM 1611 N N . LYS A 1 202 ? -21.754 1.797 15.276 1.00 88.62 202 LYS A N 1
ATOM 1612 C CA . LYS A 1 202 ? -22.706 2.679 14.576 1.00 88.62 202 LYS A CA 1
ATOM 1613 C C . LYS A 1 202 ? -22.005 3.778 13.783 1.00 88.62 202 LYS A C 1
ATOM 1615 O O . LYS A 1 202 ? -22.544 4.245 12.784 1.00 88.62 202 LYS A O 1
ATOM 1620 N N . THR A 1 203 ? -20.822 4.192 14.237 1.00 86.19 203 THR A N 1
ATOM 1621 C CA . THR A 1 203 ? -20.024 5.231 13.584 1.00 86.19 203 THR A CA 1
ATOM 1622 C C . THR A 1 203 ? -18.552 4.846 13.580 1.00 86.19 203 THR A C 1
ATOM 1624 O O . THR A 1 203 ? -17.985 4.541 14.626 1.00 86.19 203 THR A O 1
ATOM 1627 N N . ILE A 1 204 ? -17.922 4.924 12.410 1.00 87.44 204 ILE A N 1
ATOM 1628 C CA . ILE A 1 204 ? -16.471 4.824 12.254 1.00 87.44 204 ILE A CA 1
ATOM 1629 C C . ILE A 1 204 ? -15.983 6.184 11.760 1.00 87.44 204 ILE A C 1
ATOM 1631 O O . ILE A 1 204 ? -16.444 6.663 10.722 1.00 87.44 204 ILE A O 1
ATOM 1635 N N . TYR A 1 205 ? -15.092 6.805 12.525 1.00 87.69 205 TYR A N 1
ATOM 1636 C CA . TYR A 1 205 ? -14.396 8.030 12.153 1.00 87.69 205 TYR A CA 1
ATOM 1637 C C . TYR A 1 205 ? -13.051 7.664 11.544 1.00 87.69 205 TYR A C 1
ATOM 1639 O O . TYR A 1 205 ? -12.354 6.810 12.083 1.00 87.69 205 TYR A O 1
ATOM 1647 N N . PHE A 1 206 ? -12.673 8.324 10.455 1.00 86.94 206 PHE A N 1
ATOM 1648 C CA . PHE A 1 206 ? -11.330 8.219 9.895 1.00 86.94 206 PHE A CA 1
ATOM 1649 C C . PHE A 1 206 ? -10.637 9.578 9.913 1.00 86.94 206 PHE A C 1
ATOM 1651 O O . PHE A 1 206 ? -11.220 10.553 9.438 1.00 86.94 206 PHE A O 1
ATOM 1658 N N . PHE A 1 207 ? -9.404 9.606 10.417 1.00 87.25 207 PHE A N 1
ATOM 1659 C CA . PHE A 1 207 ? -8.527 10.774 10.466 1.00 87.25 207 PHE A CA 1
ATOM 1660 C C . PHE A 1 207 ? -7.292 10.518 9.597 1.00 87.25 207 PHE A C 1
ATOM 1662 O O . PHE A 1 207 ? -6.606 9.518 9.795 1.00 87.25 207 PHE A O 1
ATOM 1669 N N . GLY A 1 208 ? -7.003 11.413 8.648 1.00 83.19 208 GLY A N 1
ATOM 1670 C CA . GLY A 1 208 ? -5.873 11.271 7.725 1.00 83.19 208 GLY A CA 1
ATOM 1671 C C . GLY A 1 208 ? -5.447 12.588 7.066 1.00 83.19 208 GLY A C 1
ATOM 1672 O O . GLY A 1 208 ? -6.273 13.484 6.867 1.00 83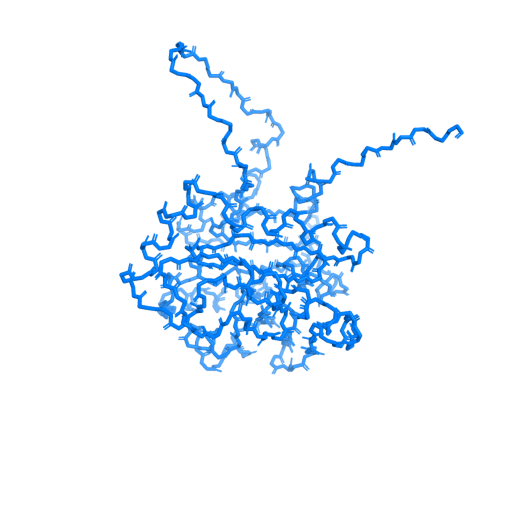.19 208 GLY A O 1
ATOM 1673 N N . ASP A 1 209 ? -4.171 12.694 6.694 1.00 75.00 209 ASP A N 1
ATOM 1674 C CA . ASP A 1 209 ? -3.561 13.878 6.068 1.00 75.00 209 ASP A CA 1
ATOM 1675 C C . ASP A 1 209 ? -3.915 14.004 4.571 1.00 75.00 209 ASP A C 1
ATOM 1677 O O . ASP A 1 209 ? -4.146 15.101 4.059 1.00 75.00 209 ASP A O 1
ATOM 1681 N N . LYS A 1 210 ? -4.037 12.871 3.869 1.00 69.81 210 LYS A N 1
ATOM 1682 C CA . LYS A 1 210 ? -4.322 12.782 2.424 1.00 69.81 210 LYS A CA 1
ATOM 1683 C C . LYS A 1 210 ? -5.758 12.348 2.136 1.00 69.81 210 LYS A C 1
ATOM 1685 O O . LYS A 1 210 ? -6.003 11.338 1.483 1.00 69.81 210 LYS A O 1
ATOM 1690 N N . THR A 1 211 ? -6.721 13.131 2.612 1.00 62.66 211 THR A N 1
ATOM 1691 C CA . THR A 1 211 ? -8.164 12.881 2.407 1.00 62.66 211 THR A CA 1
ATOM 1692 C C . THR A 1 211 ? -8.744 13.538 1.151 1.00 62.66 211 THR A C 1
ATOM 1694 O O . THR A 1 211 ? -9.920 13.353 0.842 1.00 62.66 211 THR A O 1
ATOM 1697 N N . MET A 1 212 ? -7.937 14.293 0.399 1.00 43.78 212 MET A N 1
ATOM 1698 C CA . MET A 1 212 ? -8.376 14.959 -0.830 1.00 43.78 212 MET A CA 1
ATOM 1699 C C . MET A 1 212 ? -8.319 14.007 -2.037 1.00 43.78 212 MET A C 1
ATOM 1701 O O . MET A 1 212 ? -7.324 13.296 -2.192 1.00 43.78 212 MET A O 1
ATOM 1705 N N . PRO A 1 213 ? -9.320 14.028 -2.940 1.00 44.19 213 PRO A N 1
ATOM 1706 C CA . PRO A 1 213 ? -9.240 13.301 -4.201 1.00 44.19 213 PRO A CA 1
ATOM 1707 C C . PRO A 1 213 ? -8.051 13.808 -5.025 1.00 44.19 213 PRO A C 1
ATOM 1709 O O . PRO A 1 213 ? -7.926 15.009 -5.279 1.00 44.19 213 PRO A O 1
ATOM 1712 N N . SER A 1 214 ? -7.180 12.905 -5.468 1.00 36.34 214 SER A N 1
ATOM 1713 C CA . SER A 1 214 ? -6.112 13.223 -6.413 1.00 36.34 214 SER A CA 1
ATOM 1714 C C . SER A 1 214 ? -6.703 13.398 -7.815 1.00 36.34 214 SER A C 1
ATOM 1716 O O . SER A 1 214 ? -6.704 12.466 -8.616 1.00 36.34 214 SER A O 1
ATOM 1718 N N . PHE A 1 215 ? -7.244 14.578 -8.119 1.00 28.12 215 PHE A N 1
ATOM 1719 C CA . PHE A 1 215 ? -7.568 14.931 -9.501 1.00 28.12 215 PHE A CA 1
ATOM 1720 C C . PHE A 1 215 ? -6.270 15.265 -10.252 1.00 28.12 215 PHE A C 1
ATOM 1722 O O . PHE A 1 215 ? -5.515 16.124 -9.782 1.00 28.12 215 PHE A O 1
ATOM 1729 N N . PRO A 1 216 ? -5.990 14.666 -11.424 1.00 29.23 216 PRO A N 1
ATOM 1730 C CA . PRO A 1 216 ? -5.033 15.262 -12.341 1.00 29.23 216 PRO A CA 1
ATOM 1731 C C . PRO A 1 216 ? -5.590 16.632 -12.744 1.00 29.23 216 PRO A C 1
ATOM 1733 O O . PRO A 1 216 ? -6.671 16.728 -13.319 1.00 29.23 216 PRO A O 1
ATOM 1736 N N . GLN A 1 217 ? -4.886 17.705 -12.381 1.00 27.38 217 GLN A N 1
ATOM 1737 C CA . GLN A 1 217 ? -5.261 19.059 -12.781 1.00 27.38 217 GLN A CA 1
ATOM 1738 C C . GLN A 1 217 ? -5.255 19.128 -14.318 1.00 27.38 217 GLN A C 1
ATOM 1740 O O . GLN A 1 217 ? -4.195 18.906 -14.914 1.00 27.38 217 GLN A O 1
ATOM 1745 N N . PRO A 1 218 ? -6.377 19.440 -14.993 1.00 29.98 218 PRO A N 1
ATOM 1746 C CA . PRO A 1 218 ? -6.302 19.812 -16.394 1.00 29.98 218 PRO A CA 1
ATOM 1747 C C . PRO A 1 218 ? -5.487 21.106 -16.485 1.00 29.98 218 PRO A C 1
ATOM 1749 O O . PRO A 1 218 ? -5.705 22.048 -15.718 1.00 29.98 218 PRO A O 1
ATOM 1752 N N . ARG A 1 219 ? -4.505 21.140 -17.394 1.00 35.53 219 ARG A N 1
ATOM 1753 C CA . ARG A 1 219 ? -3.696 22.337 -17.657 1.00 35.53 219 ARG A CA 1
ATOM 1754 C C . ARG A 1 219 ? -4.646 23.504 -17.948 1.00 35.53 219 ARG A C 1
ATOM 1756 O O . ARG A 1 219 ? -5.347 23.479 -18.955 1.00 35.53 219 ARG A O 1
ATOM 1763 N N . ARG A 1 220 ? -4.676 24.520 -17.081 1.00 29.31 220 ARG A N 1
ATOM 1764 C CA . ARG A 1 220 ? -5.330 25.794 -17.406 1.00 29.31 220 ARG A CA 1
ATOM 1765 C C . ARG A 1 220 ? -4.482 26.518 -18.457 1.00 29.31 220 ARG A C 1
ATOM 1767 O O . ARG A 1 220 ? -3.285 26.687 -18.212 1.00 29.31 220 ARG A O 1
ATOM 1774 N N . PRO A 1 221 ? -5.052 26.975 -19.584 1.00 30.05 221 PRO A N 1
ATOM 1775 C CA . PRO A 1 221 ? -4.420 28.032 -20.352 1.00 30.05 221 PRO A CA 1
ATOM 1776 C C . PRO A 1 221 ? -4.466 29.334 -19.541 1.00 30.05 221 PRO A C 1
ATOM 1778 O O . PRO A 1 221 ? -5.386 29.571 -18.755 1.00 30.05 221 PRO A O 1
ATOM 1781 N N . ALA A 1 222 ? -3.421 30.142 -19.691 1.00 35.59 222 ALA A N 1
ATOM 1782 C CA . ALA A 1 222 ? -3.318 31.452 -19.071 1.00 35.59 222 ALA A CA 1
ATOM 1783 C C . ALA A 1 222 ? -4.433 32.392 -19.574 1.00 35.59 222 ALA A C 1
ATOM 1785 O O . ALA A 1 222 ? -4.814 32.322 -20.738 1.00 35.59 222 ALA A O 1
ATOM 1786 N N . ALA A 1 223 ? -4.860 33.294 -18.683 1.00 32.81 223 ALA A N 1
ATOM 1787 C CA . ALA A 1 223 ? -5.852 34.366 -18.842 1.00 32.81 223 ALA A CA 1
ATOM 1788 C C . ALA A 1 223 ? -7.335 33.981 -18.658 1.00 32.81 223 ALA A C 1
ATOM 1790 O O . ALA A 1 223 ? -7.976 33.466 -19.563 1.00 32.81 223 ALA A O 1
ATOM 1791 N N . ALA A 1 224 ? -7.888 34.306 -17.481 1.00 25.77 224 ALA A N 1
ATOM 1792 C CA . ALA A 1 224 ? -9.161 35.023 -17.300 1.00 25.77 224 ALA A CA 1
ATOM 1793 C C . ALA A 1 224 ? -9.508 35.128 -15.802 1.00 25.77 224 ALA A C 1
ATOM 1795 O O . ALA A 1 224 ? -9.095 34.306 -14.984 1.00 25.77 224 ALA A O 1
ATOM 1796 N N . ALA A 1 225 ? -10.218 36.200 -15.470 1.00 25.89 225 ALA A N 1
ATOM 1797 C CA . ALA A 1 225 ? -10.460 36.742 -14.145 1.00 25.89 225 ALA A CA 1
ATOM 1798 C C . ALA A 1 225 ? -11.343 35.877 -13.221 1.00 25.89 225 ALA A C 1
ATOM 1800 O O . ALA A 1 225 ? -11.907 34.854 -13.593 1.00 25.89 225 ALA A O 1
ATOM 1801 N N . SER A 1 226 ? -11.416 36.347 -11.977 1.00 32.69 226 SER A N 1
ATOM 1802 C CA . SER A 1 226 ? -12.166 35.835 -10.836 1.00 32.69 226 SER A CA 1
ATOM 1803 C C . SER A 1 226 ? -13.597 35.378 -11.125 1.00 32.69 226 SER A C 1
ATOM 1805 O O . SER A 1 226 ? -14.410 36.172 -11.587 1.00 32.69 226 SER A O 1
ATOM 1807 N N . GLU A 1 227 ? -13.954 34.193 -10.627 1.00 24.00 227 GLU A N 1
ATOM 1808 C CA . GLU A 1 227 ? -15.301 33.951 -10.113 1.00 24.00 227 GLU A CA 1
ATOM 1809 C C . GLU A 1 227 ? -15.276 32.883 -9.008 1.00 24.00 227 GLU A C 1
ATOM 1811 O O . GLU A 1 227 ? -14.718 31.792 -9.154 1.00 24.00 227 GLU A O 1
ATOM 1816 N N . LYS A 1 228 ? -15.824 33.243 -7.842 1.00 36.12 228 LYS A N 1
ATOM 1817 C CA . LYS A 1 228 ? -15.999 32.365 -6.682 1.00 36.12 228 LYS A CA 1
ATOM 1818 C C . LYS A 1 228 ? -17.147 31.395 -6.978 1.00 36.12 228 LYS A C 1
ATOM 1820 O O . LYS A 1 228 ? -18.304 31.766 -6.819 1.00 36.12 228 LYS A O 1
ATOM 1825 N N . ALA A 1 229 ? -16.843 30.149 -7.328 1.00 26.23 229 ALA A N 1
ATOM 1826 C CA . ALA A 1 229 ? -17.841 29.079 -7.340 1.00 26.23 229 ALA A CA 1
ATOM 1827 C C . ALA A 1 229 ? -17.941 28.449 -5.939 1.00 26.23 229 ALA A C 1
ATOM 1829 O O . ALA A 1 229 ? -16.991 27.851 -5.429 1.00 26.23 229 ALA A O 1
ATOM 1830 N N . GLY A 1 230 ? -19.089 28.657 -5.292 1.00 24.14 230 GLY A N 1
ATOM 1831 C CA . GLY A 1 230 ? -19.393 28.183 -3.947 1.00 24.14 230 GLY A CA 1
ATOM 1832 C C . GLY A 1 230 ? -19.469 26.660 -3.848 1.00 24.14 230 GLY A C 1
ATOM 1833 O O . GLY A 1 230 ? -20.067 25.989 -4.685 1.00 24.14 230 GLY A O 1
ATOM 1834 N N . ALA A 1 231 ? -18.895 26.116 -2.775 1.00 26.67 231 ALA A N 1
ATOM 1835 C CA . ALA A 1 231 ? -19.173 24.751 -2.355 1.00 26.67 231 ALA A CA 1
ATOM 1836 C C . ALA A 1 231 ? -20.655 24.634 -1.958 1.00 26.67 231 ALA A C 1
ATOM 1838 O O . ALA A 1 231 ? -21.157 25.427 -1.157 1.00 26.67 231 ALA A O 1
ATOM 1839 N N . SER A 1 232 ? -21.345 23.651 -2.538 1.00 26.36 232 SER A N 1
ATOM 1840 C CA . SER A 1 232 ? -22.756 23.348 -2.286 1.00 26.36 232 SER A CA 1
ATOM 1841 C C . SER A 1 232 ? -23.059 23.174 -0.786 1.00 26.36 232 SER A C 1
ATOM 1843 O O . SER A 1 232 ? -22.275 22.594 -0.030 1.00 26.36 232 SER A O 1
ATOM 1845 N N . GLY A 1 233 ? -24.220 23.668 -0.340 1.00 23.77 233 GLY A N 1
ATOM 1846 C CA . GLY A 1 233 ? -24.622 23.731 1.075 1.00 23.77 233 GLY A CA 1
ATOM 1847 C C . GLY A 1 233 ? -24.671 22.389 1.824 1.00 23.77 233 GLY A C 1
ATOM 1848 O O . GLY A 1 233 ? -24.677 22.382 3.051 1.00 23.77 233 GLY A O 1
ATOM 1849 N N . SER A 1 234 ? -24.630 21.253 1.121 1.00 27.61 234 SER A N 1
ATOM 1850 C CA . SER A 1 234 ? -24.583 19.914 1.725 1.00 27.61 234 SER A CA 1
ATOM 1851 C C . SER A 1 234 ? -23.199 19.560 2.301 1.00 27.61 234 SER A C 1
ATOM 1853 O O . SER A 1 234 ? -23.112 18.977 3.381 1.00 27.61 234 SER A O 1
ATOM 1855 N N . GLN A 1 235 ? -22.104 19.998 1.661 1.00 28.42 235 GLN A N 1
ATOM 1856 C CA . GLN A 1 235 ? -20.733 19.725 2.129 1.00 28.42 235 GLN A CA 1
ATOM 1857 C C . GLN A 1 235 ? -20.338 20.567 3.354 1.00 28.42 235 GLN A C 1
ATOM 1859 O O . GLN A 1 235 ? -19.552 20.122 4.188 1.00 28.42 235 GLN A O 1
ATOM 1864 N N . ARG A 1 236 ? -20.909 21.772 3.506 1.00 25.50 236 ARG A N 1
ATOM 1865 C CA . ARG A 1 236 ? -20.692 22.627 4.690 1.00 25.50 236 ARG A CA 1
ATOM 1866 C C . ARG A 1 236 ? -21.316 22.040 5.960 1.00 25.50 236 ARG A C 1
ATOM 1868 O O . ARG A 1 236 ? -20.718 22.128 7.027 1.00 25.50 236 ARG A O 1
ATOM 1875 N N . LEU A 1 237 ? -22.483 21.406 5.837 1.00 26.23 237 LEU A N 1
ATOM 1876 C CA . LEU A 1 237 ? -23.222 20.844 6.972 1.00 26.23 237 LEU A CA 1
ATOM 1877 C C . LEU A 1 237 ? -22.597 19.553 7.531 1.00 26.23 237 LEU A C 1
ATOM 1879 O O . LEU A 1 237 ? -22.750 19.285 8.725 1.00 26.23 237 LEU A O 1
ATOM 1883 N N . SER A 1 238 ? -21.884 18.763 6.715 1.00 36.03 238 SER A N 1
ATOM 1884 C CA . SER A 1 238 ? -21.157 17.583 7.216 1.00 36.03 238 SER A CA 1
ATOM 1885 C C . SER A 1 238 ? -19.895 18.001 7.971 1.00 36.03 238 SER A C 1
ATOM 1887 O O . SER A 1 238 ? -19.739 17.628 9.129 1.00 36.03 238 SER A O 1
ATOM 1889 N N . ALA A 1 239 ? -19.082 18.891 7.393 1.00 30.66 239 ALA A N 1
ATOM 1890 C CA . ALA A 1 239 ? -17.853 19.372 8.020 1.00 30.66 239 ALA A CA 1
ATOM 1891 C C . ALA A 1 239 ? -18.100 20.047 9.386 1.00 30.66 239 ALA A C 1
ATOM 1893 O O . ALA A 1 239 ? -17.325 19.847 10.316 1.00 30.66 239 ALA A O 1
ATOM 1894 N N . GLU A 1 240 ? -19.201 20.793 9.557 1.00 28.77 240 GLU A N 1
ATOM 1895 C CA . GLU A 1 240 ? -19.579 21.360 10.863 1.00 28.77 240 GLU A CA 1
ATOM 1896 C C . GLU A 1 240 ? -20.032 20.306 11.885 1.00 28.77 240 GLU A C 1
ATOM 1898 O O . GLU A 1 240 ? -19.802 20.471 13.085 1.00 28.77 240 GLU A O 1
ATOM 1903 N N . ARG A 1 241 ? -20.683 19.220 11.447 1.00 38.56 241 ARG A N 1
ATOM 1904 C CA . ARG A 1 241 ? -21.038 18.089 12.323 1.00 38.56 241 ARG A CA 1
ATOM 1905 C C . ARG A 1 241 ? -19.801 17.303 12.747 1.00 38.56 241 ARG A C 1
ATOM 1907 O O . ARG A 1 241 ? -19.700 16.935 13.915 1.00 38.56 241 ARG A O 1
ATOM 1914 N N . ASP A 1 242 ? -18.866 17.117 11.827 1.00 42.56 242 ASP A N 1
ATOM 1915 C CA . ASP A 1 242 ? -17.612 16.402 12.032 1.00 42.56 242 ASP A CA 1
ATOM 1916 C C . ASP A 1 242 ? -16.652 17.205 12.942 1.00 42.56 242 ASP A C 1
ATOM 1918 O O . ASP A 1 242 ? -16.097 16.652 13.894 1.00 42.56 242 ASP A O 1
ATOM 1922 N N . LEU A 1 243 ? -16.583 18.539 12.793 1.00 37.81 243 LEU A N 1
ATOM 1923 C CA . LEU A 1 243 ? -15.906 19.425 13.757 1.00 37.81 243 LEU A CA 1
ATOM 1924 C C . LEU A 1 243 ? -16.579 19.421 15.137 1.00 37.81 243 LEU A C 1
ATOM 1926 O O . LEU A 1 243 ? -15.892 19.454 16.156 1.00 37.81 243 LEU A O 1
ATOM 1930 N N . LYS A 1 244 ? -17.915 19.351 15.206 1.00 40.03 244 LYS A N 1
ATOM 1931 C CA . LYS A 1 244 ? -18.634 19.213 16.486 1.00 40.03 244 LYS A CA 1
ATOM 1932 C C . LYS A 1 244 ? -18.384 17.852 17.143 1.00 40.03 244 LYS A C 1
ATOM 1934 O O . LYS A 1 244 ? -18.366 17.785 18.369 1.00 40.03 244 LYS A O 1
ATOM 1939 N N . ALA A 1 245 ? -18.166 16.782 16.375 1.00 48.16 245 ALA A N 1
ATOM 1940 C CA . ALA A 1 245 ? -17.760 15.478 16.902 1.00 48.16 245 ALA A CA 1
ATOM 1941 C C . ALA A 1 245 ? -16.320 15.515 17.444 1.00 48.16 245 ALA A C 1
ATOM 1943 O O . ALA A 1 245 ? -16.087 15.082 18.573 1.00 48.16 245 ALA A O 1
ATOM 1944 N N . ALA A 1 246 ? -15.389 16.134 16.709 1.00 48.12 246 ALA A N 1
ATOM 1945 C CA . ALA A 1 246 ? -14.025 16.397 17.174 1.00 48.12 246 ALA A CA 1
ATOM 1946 C C . ALA A 1 246 ? -13.993 17.263 18.450 1.00 48.12 246 ALA A C 1
ATOM 1948 O O . ALA A 1 246 ? -13.248 16.967 19.386 1.00 48.12 246 ALA A O 1
ATOM 1949 N N . ALA A 1 247 ? -14.855 18.284 18.522 1.00 42.44 247 ALA A N 1
ATOM 1950 C CA . ALA A 1 247 ? -15.024 19.139 19.696 1.00 42.44 247 ALA A CA 1
ATOM 1951 C C . ALA A 1 247 ? -15.640 18.386 20.890 1.00 42.44 247 ALA A C 1
ATOM 1953 O O . ALA A 1 247 ? -15.205 18.579 22.019 1.00 42.44 247 ALA A O 1
ATOM 1954 N N . ARG A 1 248 ? -16.600 17.475 20.663 1.00 51.19 248 ARG A N 1
ATOM 1955 C CA . ARG A 1 248 ? -17.157 16.597 21.716 1.00 51.19 248 ARG A CA 1
ATOM 1956 C C . ARG A 1 248 ? -16.137 15.596 22.262 1.00 51.19 248 ARG A C 1
ATOM 1958 O O . ARG A 1 248 ? -16.252 15.185 23.413 1.00 51.19 248 ARG A O 1
ATOM 1965 N N . LEU A 1 249 ? -15.154 15.209 21.451 1.00 56.59 249 LEU A N 1
ATOM 1966 C CA . LEU A 1 249 ? -14.067 14.308 21.837 1.00 56.59 249 LEU A CA 1
ATOM 1967 C C . LEU A 1 249 ? -12.853 15.044 22.441 1.00 56.59 249 LEU A C 1
ATOM 1969 O O . LEU A 1 249 ? -11.914 14.375 22.866 1.00 56.59 249 LEU A O 1
ATOM 1973 N N . ASN A 1 250 ? -12.871 16.385 22.528 1.00 58.28 250 ASN A N 1
ATOM 1974 C CA . ASN A 1 250 ? -11.731 17.216 22.951 1.00 58.28 250 ASN A CA 1
ATOM 1975 C C . ASN A 1 250 ? -10.427 16.880 22.193 1.00 58.28 250 ASN A C 1
ATOM 1977 O O . ASN A 1 250 ? -9.350 16.843 22.788 1.00 58.28 250 ASN A O 1
ATOM 1981 N N . LEU A 1 251 ? -10.512 16.618 20.882 1.00 59.06 251 LEU A N 1
ATOM 1982 C CA . LEU A 1 251 ? -9.322 16.350 20.065 1.00 59.06 251 LEU A CA 1
ATOM 1983 C C . LEU A 1 251 ? -8.398 17.595 20.010 1.00 59.06 251 LEU A C 1
ATOM 1985 O O . LEU A 1 251 ? -8.921 18.711 19.927 1.00 59.06 251 LEU A O 1
ATOM 1989 N N . PRO A 1 252 ? -7.055 17.448 20.016 1.00 50.59 252 PRO A N 1
ATOM 1990 C CA . PRO A 1 252 ? -6.097 18.546 19.890 1.00 50.59 252 PRO A CA 1
ATOM 1991 C C . PRO A 1 252 ? -6.357 19.417 18.657 1.00 50.59 252 PRO A C 1
ATOM 1993 O O . PRO A 1 252 ? -6.841 18.927 17.636 1.00 50.59 252 PRO A O 1
ATOM 1996 N N . ARG A 1 253 ? -5.956 20.699 18.703 1.00 51.81 253 ARG A N 1
ATOM 1997 C CA . ARG A 1 253 ? -6.154 21.660 17.592 1.00 51.81 253 ARG A CA 1
ATOM 1998 C C . ARG A 1 253 ? -5.632 21.151 16.239 1.00 51.81 253 ARG A C 1
ATOM 2000 O O . ARG A 1 253 ? -6.212 21.477 15.210 1.00 51.81 253 ARG A O 1
ATOM 2007 N N . HIS A 1 254 ? -4.592 20.315 16.236 1.00 50.00 254 HIS A N 1
ATOM 2008 C CA . HIS A 1 254 ? -4.068 19.665 15.029 1.00 50.00 254 HIS A CA 1
ATOM 2009 C C . HIS A 1 254 ? -5.118 18.794 14.300 1.00 50.00 254 HIS A C 1
ATOM 2011 O O . HIS A 1 254 ? -5.215 18.840 13.074 1.00 50.00 254 HIS A O 1
ATOM 2017 N N . PHE A 1 255 ? -5.969 18.071 15.040 1.00 48.47 255 PHE A N 1
ATOM 2018 C CA . PHE A 1 255 ? -7.080 17.281 14.484 1.00 48.47 255 PHE A CA 1
ATOM 2019 C C . PHE A 1 255 ? -8.326 18.115 14.172 1.00 48.47 255 PHE A C 1
ATOM 2021 O O . PHE A 1 255 ? -9.157 17.713 13.368 1.00 48.47 255 PHE A O 1
ATOM 2028 N N . GLN A 1 256 ? -8.474 19.278 14.812 1.00 49.06 256 GLN A N 1
ATOM 2029 C CA . GLN A 1 256 ? -9.578 20.204 14.535 1.00 49.06 256 GLN A CA 1
ATOM 2030 C C . GLN A 1 256 ? -9.349 21.003 13.240 1.00 49.06 256 GLN A C 1
ATOM 2032 O O . GLN A 1 256 ? -10.309 21.383 12.573 1.00 49.06 256 GLN A O 1
ATOM 2037 N N . ASN A 1 257 ? -8.082 21.245 12.881 1.00 38.62 257 ASN A N 1
ATOM 2038 C CA . ASN A 1 257 ? -7.685 21.974 11.672 1.00 38.62 257 ASN A CA 1
ATOM 2039 C C . ASN A 1 257 ? -7.546 21.078 10.431 1.00 38.62 257 ASN A C 1
ATOM 2041 O O . ASN A 1 257 ? -7.578 21.576 9.303 1.00 38.62 257 ASN A O 1
ATOM 2045 N N . THR A 1 258 ? -7.404 19.765 10.610 1.00 41.34 258 THR A N 1
ATOM 2046 C CA . THR A 1 258 ? -7.541 18.803 9.517 1.00 41.34 258 THR A CA 1
ATOM 2047 C C . THR A 1 258 ? -9.030 18.690 9.188 1.00 41.34 258 THR A C 1
ATOM 2049 O O . THR A 1 258 ? -9.842 18.353 10.041 1.00 41.34 258 THR A O 1
ATOM 2052 N N . LYS A 1 259 ? -9.432 18.980 7.943 1.00 40.22 259 LYS A N 1
ATOM 2053 C CA . LYS A 1 259 ? -10.823 18.835 7.446 1.00 40.22 259 LYS A CA 1
ATOM 2054 C C . LYS A 1 259 ? -11.298 17.361 7.389 1.00 40.22 259 LYS A C 1
ATOM 2056 O O . LYS A 1 259 ? -12.077 16.997 6.5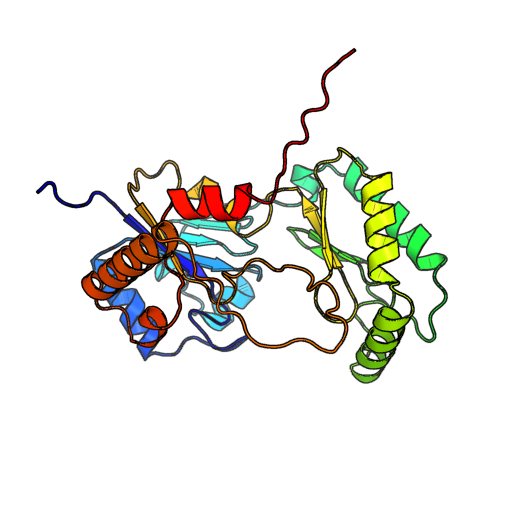15 1.00 40.22 259 LYS A O 1
ATOM 2061 N N . ALA A 1 260 ? -10.779 16.494 8.253 1.00 43.28 260 ALA A N 1
ATOM 2062 C CA . ALA A 1 260 ? -10.648 15.060 8.039 1.00 43.28 260 ALA A CA 1
ATOM 2063 C C . ALA A 1 260 ? -11.342 14.247 9.134 1.00 43.28 260 ALA A C 1
ATOM 2065 O O . ALA A 1 260 ? -10.725 13.406 9.774 1.00 43.28 260 ALA A O 1
ATOM 2066 N N . ALA A 1 261 ? -12.630 14.485 9.344 1.00 43.78 261 ALA A N 1
ATOM 2067 C CA . ALA A 1 261 ? -13.492 13.462 9.913 1.00 43.78 261 ALA A CA 1
ATOM 2068 C C . ALA A 1 261 ? -14.502 13.110 8.822 1.00 43.78 261 ALA A C 1
ATOM 2070 O O . ALA A 1 261 ? -15.411 13.879 8.541 1.00 43.78 261 ALA A O 1
ATOM 2071 N N . LEU A 1 262 ? -14.291 11.983 8.139 1.00 44.66 262 LEU A N 1
ATOM 2072 C CA . LEU A 1 262 ? -15.333 11.395 7.300 1.00 44.66 262 LEU A CA 1
ATOM 2073 C C . LEU A 1 262 ? -16.101 10.386 8.151 1.00 44.66 262 LEU A C 1
ATOM 2075 O O . LEU A 1 262 ? -15.517 9.437 8.675 1.00 44.66 262 LEU A O 1
ATOM 2079 N N . SER A 1 263 ? -17.414 10.579 8.263 1.00 41.19 263 SER A N 1
ATOM 2080 C CA . SER A 1 263 ? -18.313 9.546 8.778 1.00 41.19 263 SER A CA 1
ATOM 2081 C C . SER A 1 263 ? -18.517 8.430 7.743 1.00 41.19 263 SER A C 1
ATOM 2083 O O . SER A 1 263 ? -18.347 8.630 6.539 1.00 41.19 263 SER A O 1
ATOM 2085 N N . PHE A 1 264 ? -18.893 7.240 8.214 1.00 36.03 264 PHE A N 1
ATOM 2086 C CA . PHE A 1 264 ? -19.046 6.001 7.436 1.00 36.03 264 PHE A CA 1
ATOM 2087 C C . PHE A 1 264 ? -19.772 6.155 6.078 1.00 36.03 264 PHE A C 1
ATOM 2089 O O . PHE A 1 264 ? -19.283 5.669 5.058 1.00 36.03 264 PHE A O 1
ATOM 2096 N N . GLN A 1 265 ? -20.892 6.892 6.028 1.00 35.34 265 GLN A N 1
ATOM 2097 C CA . GLN A 1 265 ? -21.630 7.159 4.779 1.00 35.34 265 GLN A CA 1
ATOM 2098 C C . GLN A 1 265 ? -20.824 8.001 3.781 1.00 35.34 265 GLN A C 1
ATOM 2100 O O . GLN A 1 265 ? -20.937 7.818 2.570 1.00 35.34 265 GLN A O 1
ATOM 2105 N N . ILE A 1 266 ? -19.989 8.907 4.286 1.00 37.94 266 ILE A N 1
ATOM 2106 C CA . ILE A 1 266 ? -19.183 9.807 3.471 1.00 37.94 266 ILE A CA 1
ATOM 2107 C C . ILE A 1 266 ? -17.975 9.060 2.915 1.00 37.94 266 ILE A C 1
ATOM 2109 O O . ILE A 1 266 ? -17.689 9.249 1.745 1.00 37.94 266 ILE A O 1
ATOM 2113 N N . MET A 1 267 ? -17.320 8.154 3.657 1.00 38.28 267 MET A N 1
ATOM 2114 C CA . MET A 1 267 ? -16.222 7.347 3.089 1.00 38.28 267 MET A CA 1
ATOM 2115 C C . MET A 1 267 ? -16.696 6.448 1.941 1.00 38.28 267 MET A C 1
ATOM 2117 O O . MET A 1 267 ? -16.047 6.405 0.897 1.00 38.28 267 MET A O 1
ATOM 2121 N N . GLN A 1 268 ? -17.852 5.787 2.069 1.00 36.78 268 GLN A N 1
ATOM 2122 C CA . GLN A 1 268 ? -18.397 5.019 0.945 1.00 36.78 268 GLN A CA 1
ATOM 2123 C C . GLN A 1 268 ? -18.744 5.920 -0.252 1.00 36.78 268 GLN A C 1
ATOM 2125 O O . GLN A 1 268 ? -18.437 5.558 -1.383 1.00 36.78 268 GLN A O 1
ATOM 2130 N N . HIS A 1 269 ? -19.312 7.112 -0.038 1.00 32.94 269 HIS A N 1
ATOM 2131 C CA . HIS A 1 269 ? -19.718 8.009 -1.128 1.00 32.94 269 HIS A CA 1
ATOM 2132 C C . HIS A 1 269 ? -18.551 8.797 -1.771 1.00 32.94 269 HIS A C 1
ATOM 2134 O O . HIS A 1 269 ? -18.496 8.932 -2.995 1.00 32.94 269 HIS A O 1
ATOM 2140 N N . PHE A 1 270 ? -17.569 9.259 -0.989 1.00 35.00 270 PHE A N 1
ATOM 2141 C CA . PHE A 1 270 ? -16.385 9.986 -1.479 1.00 35.00 270 PHE A CA 1
ATOM 2142 C C . PHE A 1 270 ? -15.486 9.117 -2.354 1.00 35.00 270 PHE A C 1
ATOM 2144 O O . PHE A 1 270 ? -14.892 9.620 -3.301 1.00 35.00 270 PHE A O 1
ATOM 2151 N N . PHE A 1 271 ? -15.396 7.817 -2.063 1.00 37.78 271 PHE A N 1
ATOM 2152 C CA . PHE A 1 271 ? -14.575 6.894 -2.848 1.00 37.78 271 PHE A CA 1
ATOM 2153 C C . PHE A 1 271 ? -15.375 6.115 -3.907 1.00 37.78 271 PHE A C 1
ATOM 2155 O O . PHE A 1 271 ? -14.771 5.578 -4.831 1.00 37.78 271 PHE A O 1
ATOM 2162 N N . SER A 1 272 ? -16.714 6.086 -3.827 1.00 33.06 272 SER A N 1
ATOM 2163 C CA . SER A 1 272 ? -17.598 5.504 -4.858 1.00 33.06 272 SER A CA 1
ATOM 2164 C C . SER A 1 272 ? -17.873 6.460 -6.027 1.00 33.06 272 SER A C 1
ATOM 2166 O O . SER A 1 272 ? -18.039 6.018 -7.161 1.00 33.06 272 SER A O 1
ATOM 2168 N N . THR A 1 273 ? -17.822 7.782 -5.815 1.00 30.42 273 THR A N 1
ATOM 2169 C CA . THR A 1 273 ? -18.027 8.777 -6.894 1.00 30.42 273 THR A CA 1
ATOM 2170 C C . THR A 1 273 ? -16.929 8.790 -7.973 1.00 30.42 273 THR A C 1
ATOM 2172 O O . THR A 1 273 ? -17.109 9.436 -9.003 1.00 30.42 273 THR A O 1
ATOM 2175 N N . ASN A 1 274 ? -15.849 8.014 -7.808 1.00 33.09 274 ASN A N 1
ATOM 2176 C CA . ASN A 1 274 ? -14.832 7.762 -8.841 1.00 33.09 274 ASN A CA 1
ATOM 2177 C C . ASN A 1 274 ? -15.085 6.505 -9.694 1.00 33.09 274 ASN A C 1
ATOM 2179 O O . ASN A 1 274 ? -14.283 6.199 -10.572 1.00 33.09 274 ASN A O 1
ATOM 2183 N N . VAL A 1 275 ? -16.207 5.808 -9.500 1.00 31.67 275 VAL A N 1
ATOM 2184 C CA . VAL A 1 275 ? -16.671 4.758 -10.415 1.00 31.67 275 VAL A CA 1
ATOM 2185 C C . VAL A 1 275 ? -17.929 5.270 -11.107 1.00 31.67 275 VAL A C 1
ATOM 2187 O O . VAL A 1 275 ? -19.056 4.982 -10.702 1.00 31.67 275 VAL A O 1
ATOM 2190 N N . LYS A 1 276 ? -17.755 6.058 -12.176 1.00 26.39 276 LYS A N 1
ATOM 2191 C CA . LYS A 1 276 ? -18.839 6.223 -13.148 1.00 26.39 276 LYS A CA 1
ATOM 2192 C C . LYS A 1 276 ? -19.101 4.846 -13.756 1.00 26.39 276 LYS A C 1
ATOM 2194 O O . LYS A 1 276 ? -18.347 4.386 -14.606 1.00 26.39 276 LYS A O 1
ATOM 2199 N N . LYS A 1 277 ? -20.173 4.187 -13.314 1.00 29.72 277 LYS A N 1
ATOM 2200 C CA . LYS A 1 277 ? -20.821 3.132 -14.093 1.00 29.72 277 LYS A CA 1
ATOM 2201 C C . LYS A 1 277 ? -21.389 3.784 -15.351 1.00 29.72 277 LYS A C 1
ATOM 2203 O O . LYS A 1 277 ? -22.521 4.261 -15.340 1.00 29.72 277 LYS A O 1
ATOM 2208 N N . GLU A 1 278 ? -20.611 3.817 -16.426 1.00 27.06 278 GLU A N 1
ATOM 2209 C CA . GLU A 1 278 ? -21.192 3.897 -17.762 1.00 27.06 278 GLU A CA 1
ATOM 2210 C C . GLU A 1 278 ? -21.883 2.559 -18.024 1.00 27.06 278 GLU A C 1
ATOM 2212 O O . GLU A 1 278 ? -21.268 1.541 -18.327 1.00 27.06 278 GLU A O 1
ATOM 2217 N N . THR A 1 279 ? -23.192 2.550 -17.797 1.00 30.05 279 THR A N 1
ATOM 2218 C CA . THR A 1 279 ? -24.073 1.499 -18.292 1.00 30.05 279 THR A CA 1
ATOM 2219 C C . THR A 1 279 ? -24.358 1.829 -19.751 1.00 30.05 279 THR A C 1
ATOM 2221 O O . THR A 1 279 ? -25.118 2.746 -20.050 1.00 30.05 279 THR A O 1
ATOM 2224 N N . LEU A 1 280 ? -23.703 1.118 -20.669 1.00 25.77 280 LEU A N 1
ATOM 2225 C CA . LEU A 1 280 ? -24.107 1.092 -22.073 1.00 25.77 280 LEU A CA 1
ATOM 2226 C C . LEU A 1 280 ? -25.335 0.174 -22.214 1.00 25.77 280 LEU A C 1
ATOM 2228 O O . LEU A 1 280 ? -25.342 -0.912 -21.627 1.00 25.77 280 LEU A O 1
ATOM 2232 N N . PRO A 1 281 ? -26.379 0.581 -22.958 1.00 27.45 281 PRO A N 1
ATOM 2233 C CA . PRO A 1 281 ? -27.540 -0.259 -23.197 1.00 27.45 281 PRO A CA 1
ATOM 2234 C C . PRO A 1 281 ? -27.168 -1.386 -24.165 1.00 27.45 281 PRO A C 1
ATOM 2236 O O . PRO A 1 281 ? -26.615 -1.143 -25.237 1.00 27.45 281 PRO A O 1
ATOM 2239 N N . LEU A 1 282 ? -27.487 -2.618 -23.775 1.00 29.98 282 LEU A N 1
ATOM 2240 C CA . LEU A 1 282 ? -27.429 -3.791 -24.642 1.00 29.98 282 LEU A CA 1
ATOM 2241 C C . LEU A 1 282 ? -28.372 -3.590 -25.842 1.00 29.98 282 LEU A C 1
ATOM 2243 O O . LEU A 1 282 ? -29.565 -3.336 -25.658 1.00 29.98 282 LEU A O 1
ATOM 2247 N N . LYS A 1 283 ? -27.823 -3.716 -27.050 1.00 34.22 283 LYS A N 1
ATOM 2248 C CA . LYS A 1 283 ? -28.532 -4.148 -28.257 1.00 34.22 283 LYS A CA 1
ATOM 2249 C C . LYS A 1 283 ? -27.920 -5.464 -28.704 1.00 34.22 283 LYS A C 1
ATOM 2251 O O . LYS A 1 283 ? -26.678 -5.571 -28.594 1.00 34.22 283 LYS A O 1
#

pLDDT: mean 78.52, std 26.18, range [23.77, 98.81]

Radius of gyration: 21.46 Å; chains: 1; bounding box: 53×55×56 Å